Protein AF-A0A225M1N2-F1 (afdb_monomer)

Mean predicted aligned error: 20.65 Å

Radius of gyration: 32.73 Å; Cα contacts (8 Å, |Δi|>4): 93; chains: 1; bounding box: 92×51×85 Å

Foldseek 3Di:
DVVVVVVVVVVVVVVVVVVPPPPDDPDPDPDPDPPQDPVNCVVPNPVVVVVVVVVVVVVVVVVVVVVVVVVVVVVVVVVVVVVVVVVVVVVVLLVVLVVVLCVLPVCCVVLVPDPLSVVQQQDQDPVPRHRNVVQCCVCVVVSPSPSNSVSVVVSCVVV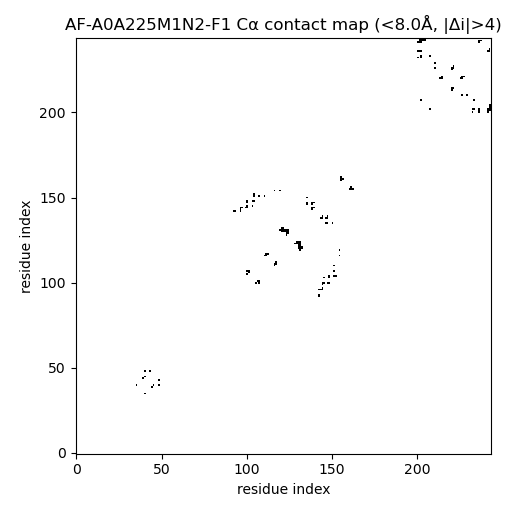VVDDDDDDDDDDDDDDDDDDDDDDDDDDDDDPPDDDPPDPLLADEPVNVVVLVVVVVVDVVSCVDVVNVVVVVSVVVCVVVVRYD

Sequence (244 aa):
MHAELKVYKDRATALEQAAAQPAAPPAPAPTPAPLVTDKDVETYGPELMDVIGRKAQEIADGIVAKRLEELKPTLEQTNERIGKAEAQVYQTAQDRFFGELAKAVPDYKQVNGDPKWLAWLQEVDPLSGVQRQAYLDTAAGSLDHARVATLFTAFKKAAGVEAPPAEPSPASAPTPGTPPLSPSPRAVGVAVAQTPREPDNSVSRSEIDAHYKRSSLDPSYRKSPEHQAMEARIAAAMASGRIR

Structure (mmCIF, N/CA/C/O backbone):
data_AF-A0A225M1N2-F1
#
_entry.id   AF-A0A225M1N2-F1
#
loop_
_atom_site.group_PDB
_atom_site.id
_atom_site.type_symbol
_atom_site.label_atom_id
_atom_site.label_alt_id
_atom_site.label_comp_id
_atom_site.label_asym_id
_atom_site.label_entity_id
_atom_site.label_seq_id
_atom_site.pdbx_PDB_ins_code
_atom_site.Cartn_x
_atom_site.Cartn_y
_atom_site.Cartn_z
_atom_site.occupancy
_atom_site.B_iso_or_equiv
_atom_site.auth_seq_id
_atom_site.auth_comp_id
_atom_site.auth_asym_id
_atom_site.auth_atom_id
_atom_site.pdbx_PDB_model_num
ATOM 1 N N . MET A 1 1 ? -1.199 22.260 1.775 1.00 50.59 1 MET A N 1
ATOM 2 C CA . MET A 1 1 ? -1.855 20.962 2.060 1.00 50.59 1 MET A CA 1
ATOM 3 C C . MET A 1 1 ? -2.958 20.557 1.073 1.00 50.59 1 MET A C 1
ATOM 5 O O . MET A 1 1 ? -2.810 19.500 0.481 1.00 50.59 1 MET A O 1
ATOM 9 N N . HIS A 1 2 ? -4.027 21.332 0.814 1.00 47.34 2 HIS A N 1
ATOM 10 C CA . HIS A 1 2 ? -5.058 20.912 -0.171 1.00 47.34 2 HIS A CA 1
ATOM 11 C C . HIS A 1 2 ? -4.582 20.946 -1.639 1.00 47.34 2 HIS A C 1
ATOM 13 O O . HIS A 1 2 ? -4.950 20.080 -2.429 1.00 47.34 2 HIS A O 1
ATOM 19 N N . ALA A 1 3 ? -3.737 21.917 -2.002 1.00 52.62 3 ALA A N 1
ATOM 20 C CA . ALA A 1 3 ? -3.204 22.045 -3.361 1.00 52.62 3 ALA A CA 1
ATOM 21 C C . ALA A 1 3 ? -2.241 20.902 -3.733 1.00 52.62 3 ALA A C 1
ATOM 23 O O . ALA A 1 3 ? -2.282 20.397 -4.849 1.00 52.62 3 ALA A O 1
ATOM 24 N N . GLU A 1 4 ? -1.426 20.444 -2.783 1.00 51.75 4 GLU A N 1
ATOM 25 C CA . GLU A 1 4 ? -0.462 19.360 -3.002 1.00 51.75 4 GLU A CA 1
ATOM 26 C C . GLU A 1 4 ? -1.156 18.013 -3.201 1.00 51.75 4 GLU A C 1
ATOM 28 O O . GLU A 1 4 ? -0.830 17.292 -4.138 1.00 51.75 4 GLU A O 1
ATOM 33 N N . LEU A 1 5 ? -2.173 17.696 -2.393 1.00 55.47 5 LEU A N 1
ATOM 34 C CA . LEU A 1 5 ? -2.953 16.462 -2.544 1.00 55.47 5 LEU A CA 1
ATOM 35 C C . LEU A 1 5 ? -3.645 16.365 -3.907 1.00 55.47 5 LEU A C 1
ATOM 37 O O . LEU A 1 5 ? -3.750 15.273 -4.462 1.00 55.47 5 LEU A O 1
ATOM 41 N N . LYS A 1 6 ? -4.081 17.501 -4.462 1.00 63.00 6 LYS A N 1
ATOM 42 C CA . LYS A 1 6 ? -4.663 17.554 -5.804 1.00 63.00 6 LYS A CA 1
ATOM 43 C C . LYS A 1 6 ? -3.617 17.214 -6.867 1.00 63.00 6 LYS A C 1
ATOM 45 O O . LYS A 1 6 ? -3.844 16.311 -7.661 1.00 63.00 6 LYS A O 1
ATOM 50 N N . VAL A 1 7 ? -2.440 17.839 -6.791 1.00 72.88 7 VAL A N 1
ATOM 51 C CA . VAL A 1 7 ? -1.321 17.565 -7.706 1.00 72.88 7 VAL A CA 1
ATOM 52 C C . VAL A 1 7 ? -0.890 16.098 -7.642 1.00 72.88 7 VAL A C 1
ATOM 54 O O . VAL A 1 7 ? -0.666 15.487 -8.683 1.00 72.88 7 VAL A O 1
ATOM 57 N N . TYR A 1 8 ? -0.824 15.498 -6.450 1.00 62.50 8 TYR A N 1
ATOM 58 C CA . TYR A 1 8 ? -0.495 14.076 -6.307 1.00 62.50 8 TYR A CA 1
ATOM 59 C C . TYR A 1 8 ? -1.571 13.159 -6.892 1.00 62.50 8 TYR A C 1
ATOM 61 O O . TYR A 1 8 ? -1.236 12.177 -7.553 1.00 62.50 8 TYR A O 1
ATOM 69 N N . LYS A 1 9 ? -2.851 13.493 -6.701 1.00 69.06 9 LYS A N 1
ATOM 70 C CA . LYS A 1 9 ? -3.974 12.729 -7.255 1.00 69.06 9 LYS A CA 1
ATOM 71 C C . LYS A 1 9 ? -4.023 12.814 -8.781 1.00 69.06 9 LYS A C 1
ATOM 73 O O . LYS A 1 9 ? -4.208 11.791 -9.435 1.00 69.06 9 LYS A O 1
ATOM 78 N N . ASP A 1 10 ? -3.782 13.993 -9.345 1.00 73.00 10 ASP A N 1
ATOM 79 C CA . ASP A 1 10 ? -3.703 14.195 -10.794 1.00 73.00 10 ASP A CA 1
ATOM 80 C C . ASP A 1 10 ? -2.516 13.419 -11.394 1.00 73.00 10 ASP A C 1
ATOM 82 O O . ASP A 1 10 ? -2.662 12.751 -12.416 1.00 73.00 10 ASP A O 1
ATOM 86 N N . ARG A 1 11 ? -1.356 13.406 -10.716 1.00 72.19 11 ARG A N 1
ATOM 87 C CA . ARG A 1 11 ? -0.181 12.628 -11.153 1.00 72.19 11 ARG A CA 1
ATOM 88 C C . ARG A 1 11 ? -0.399 11.118 -11.067 1.00 72.19 11 ARG A C 1
ATOM 90 O O . ARG A 1 11 ? 0.048 10.402 -11.955 1.00 72.19 11 ARG A O 1
ATOM 97 N N . ALA A 1 12 ? -1.079 10.639 -10.026 1.00 70.75 12 ALA A N 1
ATOM 98 C CA . ALA A 1 12 ? -1.435 9.228 -9.885 1.00 70.75 12 ALA A CA 1
ATOM 99 C C . ALA A 1 12 ? -2.411 8.791 -10.987 1.00 70.75 12 ALA A C 1
ATOM 101 O O . ALA A 1 12 ? -2.175 7.787 -11.648 1.00 70.75 12 ALA A O 1
ATOM 102 N N . THR A 1 13 ? -3.430 9.611 -11.261 1.00 74.50 13 THR A N 1
ATOM 103 C CA . THR A 1 13 ? -4.414 9.350 -12.324 1.00 74.50 13 THR A CA 1
ATOM 104 C C . THR A 1 13 ? -3.752 9.327 -13.706 1.00 74.50 13 THR A C 1
ATOM 106 O O . THR A 1 13 ? -4.055 8.464 -14.525 1.00 74.50 13 THR A O 1
ATOM 109 N N . ALA A 1 14 ? -2.800 10.230 -13.962 1.00 72.25 14 ALA A N 1
ATOM 110 C CA . ALA A 1 14 ? -2.044 10.252 -15.213 1.00 72.25 14 ALA A CA 1
ATOM 111 C C . ALA A 1 14 ? -1.150 9.009 -15.393 1.00 72.25 14 ALA A C 1
ATOM 113 O O . ALA A 1 14 ? -1.036 8.491 -16.502 1.00 72.25 14 ALA A O 1
ATOM 114 N N . LEU A 1 15 ? -0.538 8.507 -14.314 1.00 71.12 15 LEU A N 1
ATOM 115 C CA . LEU A 1 15 ? 0.261 7.276 -14.346 1.00 71.12 15 LEU A CA 1
ATOM 116 C C . LEU A 1 15 ? -0.611 6.034 -14.562 1.00 71.12 15 LEU A C 1
ATOM 118 O O . LEU A 1 15 ? -0.235 5.147 -15.321 1.00 71.12 15 LEU A O 1
ATOM 122 N N . GLU A 1 16 ? -1.792 5.998 -13.949 1.00 67.06 16 GLU A N 1
ATOM 123 C CA . GLU A 1 16 ? -2.763 4.916 -14.114 1.00 67.06 16 GLU A CA 1
ATOM 124 C C . GLU A 1 16 ? -3.312 4.873 -15.549 1.00 67.06 16 GLU A C 1
ATOM 126 O O . GLU A 1 16 ? -3.392 3.807 -16.150 1.00 67.06 16 GLU A O 1
ATOM 131 N N . GLN A 1 17 ? -3.581 6.034 -16.158 1.00 66.75 17 GLN A N 1
ATOM 132 C CA . GLN A 1 17 ? -3.972 6.136 -17.570 1.00 66.75 17 GLN A CA 1
ATOM 133 C C . GLN A 1 17 ? -2.850 5.738 -18.539 1.00 66.75 17 GLN A C 1
ATOM 135 O O . GLN A 1 17 ? -3.128 5.143 -19.580 1.00 66.75 17 GLN A O 1
ATOM 140 N N . ALA A 1 18 ? -1.590 6.034 -18.203 1.00 64.44 18 ALA A N 1
ATOM 141 C CA . ALA A 1 18 ? -0.437 5.603 -18.991 1.00 64.44 18 ALA A CA 1
ATOM 142 C C . ALA A 1 18 ? -0.199 4.084 -18.894 1.00 64.44 18 ALA A C 1
ATOM 144 O O . ALA A 1 18 ? 0.210 3.471 -19.875 1.00 64.44 18 ALA A O 1
ATOM 145 N N . ALA A 1 19 ? -0.489 3.472 -17.741 1.00 58.53 19 ALA A N 1
ATOM 146 C CA . ALA A 1 19 ? -0.394 2.026 -17.532 1.00 58.53 19 ALA A CA 1
ATOM 147 C C . ALA A 1 19 ? -1.606 1.247 -18.085 1.00 58.53 19 ALA A C 1
ATOM 149 O O . ALA A 1 19 ? -1.465 0.088 -18.466 1.00 58.53 19 ALA A O 1
ATOM 150 N N . ALA A 1 20 ? -2.786 1.876 -18.143 1.00 57.19 20 ALA A N 1
ATOM 151 C CA . ALA A 1 20 ? -4.022 1.288 -18.664 1.00 57.19 20 ALA A CA 1
ATOM 152 C C . ALA A 1 20 ? -4.164 1.392 -20.192 1.00 57.19 20 ALA A C 1
ATOM 154 O O . ALA A 1 20 ? -5.074 0.787 -20.760 1.00 57.19 20 ALA A O 1
ATOM 155 N N . GLN A 1 21 ? -3.287 2.137 -20.874 1.00 54.03 21 GLN A N 1
ATOM 156 C CA . GLN A 1 21 ? -3.172 2.038 -22.325 1.00 54.03 21 GLN A CA 1
ATOM 157 C C . GLN A 1 21 ? -2.597 0.660 -22.671 1.00 54.03 21 GLN A C 1
ATOM 159 O O . GLN A 1 21 ? -1.463 0.367 -22.288 1.00 54.03 21 GLN A O 1
ATOM 164 N N . PRO A 1 22 ? -3.335 -0.195 -23.404 1.00 48.69 22 PRO A N 1
ATOM 165 C CA . PRO A 1 22 ? -2.752 -1.403 -23.952 1.00 48.69 22 PRO A CA 1
ATOM 166 C C . PRO A 1 22 ? -1.608 -0.950 -24.852 1.00 48.69 22 PRO A C 1
ATOM 168 O O . PRO A 1 22 ? -1.844 -0.270 -25.854 1.00 48.69 22 PRO A O 1
ATOM 171 N N . ALA A 1 23 ? -0.370 -1.290 -24.493 1.00 53.50 23 ALA A N 1
ATOM 172 C CA . ALA A 1 23 ? 0.715 -1.227 -25.450 1.00 53.50 23 ALA A CA 1
ATOM 173 C C . ALA A 1 23 ? 0.258 -2.082 -26.633 1.00 53.50 23 ALA A C 1
ATOM 175 O O . ALA A 1 23 ? 0.109 -3.300 -26.498 1.00 53.50 23 ALA A O 1
ATOM 176 N N . ALA A 1 24 ? -0.060 -1.440 -27.761 1.00 50.97 24 ALA A N 1
ATOM 177 C CA . ALA A 1 24 ? -0.300 -2.162 -28.996 1.00 50.97 24 ALA A CA 1
ATOM 178 C C . ALA A 1 24 ? 0.881 -3.130 -29.162 1.00 50.97 24 ALA A C 1
ATOM 180 O O . ALA A 1 24 ? 2.023 -2.691 -28.963 1.00 50.97 24 ALA A O 1
ATOM 181 N N . PRO A 1 25 ? 0.645 -4.429 -29.439 1.00 54.41 25 PRO A N 1
ATOM 182 C CA . PRO A 1 25 ? 1.744 -5.354 -29.657 1.00 54.41 25 PRO A CA 1
ATOM 183 C C . PRO A 1 25 ? 2.669 -4.701 -30.683 1.00 54.41 25 PRO A C 1
ATOM 185 O O . PRO A 1 25 ? 2.163 -4.226 -31.707 1.00 54.41 25 PRO A O 1
ATOM 188 N N . PRO A 1 26 ? 3.977 -4.573 -30.391 1.00 50.75 26 PRO A N 1
ATOM 189 C CA . PRO A 1 26 ? 4.879 -3.916 -31.312 1.00 50.75 26 PRO A CA 1
ATOM 190 C C . PRO A 1 26 ? 4.723 -4.630 -32.649 1.00 50.75 26 PRO A C 1
ATOM 192 O O . PRO A 1 26 ? 4.886 -5.851 -32.726 1.00 50.75 26 PRO A O 1
ATOM 195 N N . ALA A 1 27 ? 4.321 -3.882 -33.681 1.00 55.44 27 ALA A N 1
ATOM 196 C CA . ALA A 1 27 ? 4.339 -4.398 -35.038 1.00 55.44 27 ALA A CA 1
ATOM 197 C C . ALA A 1 27 ? 5.733 -5.006 -35.259 1.00 55.44 27 ALA A C 1
ATOM 199 O O . ALA A 1 27 ? 6.711 -4.387 -34.821 1.00 55.44 27 ALA A O 1
ATOM 200 N N . PRO A 1 28 ? 5.848 -6.209 -35.854 1.00 51.25 28 PRO A N 1
ATOM 201 C CA . PRO A 1 28 ? 7.150 -6.810 -36.091 1.00 51.25 28 PRO A CA 1
ATOM 202 C C . PRO A 1 28 ? 7.992 -5.786 -36.846 1.00 51.25 28 PRO A C 1
ATOM 204 O O . PRO A 1 28 ? 7.633 -5.371 -37.950 1.00 51.25 28 PRO A O 1
ATOM 207 N N . ALA A 1 29 ? 9.053 -5.306 -36.196 1.00 50.50 29 ALA A N 1
ATOM 208 C CA . ALA A 1 29 ? 9.951 -4.348 -36.809 1.00 50.50 29 ALA A CA 1
ATOM 209 C C . ALA A 1 29 ? 10.465 -4.977 -38.112 1.00 50.50 29 ALA A C 1
ATOM 211 O O . ALA A 1 29 ? 10.836 -6.158 -38.092 1.00 50.50 29 ALA A O 1
ATOM 212 N N . PRO A 1 30 ? 10.460 -4.247 -39.243 1.00 52.53 30 PRO A N 1
ATOM 213 C CA . PRO A 1 30 ? 11.039 -4.760 -40.472 1.00 52.53 30 PRO A CA 1
ATOM 214 C C . PRO A 1 30 ? 12.474 -5.176 -40.165 1.00 52.53 30 PRO A C 1
ATOM 216 O O . PRO A 1 30 ? 13.242 -4.402 -39.591 1.00 52.53 30 PRO A O 1
ATOM 219 N N . THR A 1 31 ? 12.811 -6.424 -40.483 1.00 51.16 31 THR A N 1
ATOM 220 C CA . THR A 1 31 ? 14.169 -6.930 -40.314 1.00 51.16 31 THR A CA 1
ATOM 221 C C . THR A 1 31 ? 15.075 -6.014 -41.135 1.00 51.16 31 THR A C 1
ATOM 223 O O . THR A 1 31 ? 14.822 -5.866 -42.335 1.00 51.16 31 THR A O 1
ATOM 226 N N . PRO A 1 32 ? 16.055 -5.323 -40.526 1.00 57.81 32 PRO A N 1
ATOM 227 C CA . PRO A 1 32 ? 16.904 -4.417 -41.277 1.00 57.81 32 PRO A CA 1
ATOM 228 C C . PRO A 1 32 ? 17.606 -5.223 -42.367 1.00 57.81 32 PRO A C 1
ATOM 230 O O . PRO A 1 32 ? 18.230 -6.248 -42.086 1.00 57.81 32 PRO A O 1
ATOM 233 N N . ALA A 1 33 ? 17.442 -4.788 -43.618 1.00 61.59 33 ALA A N 1
ATOM 234 C CA . ALA A 1 33 ? 18.147 -5.385 -44.740 1.00 61.59 33 ALA A CA 1
ATOM 235 C C . ALA A 1 33 ? 19.660 -5.320 -44.468 1.00 61.59 33 ALA A C 1
ATOM 237 O O . ALA A 1 33 ? 20.116 -4.340 -43.868 1.00 61.59 33 ALA A O 1
ATOM 238 N N . PRO A 1 34 ? 20.438 -6.339 -44.869 1.00 71.25 34 PRO A N 1
ATOM 239 C CA . PRO A 1 34 ? 21.879 -6.332 -44.663 1.00 71.25 34 PRO A CA 1
ATOM 240 C C . PRO A 1 34 ? 22.482 -5.078 -45.307 1.00 71.25 34 PRO A C 1
ATOM 242 O O . PRO A 1 34 ? 22.248 -4.797 -46.480 1.00 71.25 34 PRO A O 1
ATOM 245 N N . LEU A 1 35 ? 23.230 -4.300 -44.516 1.00 72.81 35 LEU A N 1
ATOM 246 C CA . LEU A 1 35 ? 23.851 -3.051 -44.975 1.00 72.81 35 LEU A CA 1
ATOM 247 C C . LEU A 1 35 ? 25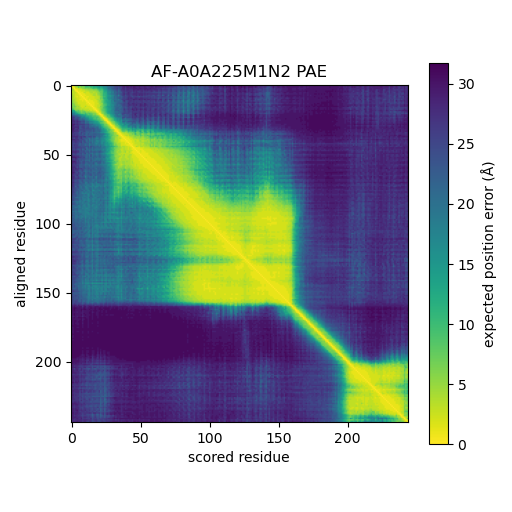.026 -3.301 -45.937 1.00 72.81 35 LEU A C 1
ATOM 249 O O . LEU A 1 35 ? 25.446 -2.378 -46.626 1.00 72.81 35 LEU A O 1
ATOM 253 N N . VAL A 1 36 ? 25.547 -4.530 -45.971 1.00 77.25 36 VAL A N 1
ATOM 254 C CA . VAL A 1 36 ? 26.566 -4.991 -46.920 1.00 77.25 36 VAL A CA 1
ATOM 255 C C . VAL A 1 36 ? 25.870 -5.845 -47.975 1.00 77.25 36 VAL A C 1
ATOM 257 O O . VAL A 1 36 ? 25.204 -6.819 -47.621 1.00 77.25 36 VAL A O 1
ATOM 260 N N . THR A 1 37 ? 26.005 -5.482 -49.253 1.00 81.25 37 THR A N 1
ATOM 261 C CA . THR A 1 37 ? 25.382 -6.209 -50.370 1.00 81.25 37 THR A CA 1
ATOM 262 C C . THR A 1 37 ? 26.380 -7.122 -51.082 1.00 81.25 37 THR A C 1
ATOM 264 O O . THR A 1 37 ? 27.590 -6.902 -51.023 1.00 81.25 37 THR A O 1
ATOM 267 N N . ASP A 1 38 ? 25.890 -8.125 -51.819 1.00 78.81 38 ASP A N 1
ATOM 268 C CA . ASP A 1 38 ? 26.744 -9.040 -52.597 1.00 78.81 38 ASP A CA 1
ATOM 269 C C . ASP A 1 38 ? 27.644 -8.297 -53.602 1.00 78.81 38 ASP A C 1
ATOM 271 O O . ASP A 1 38 ? 28.792 -8.675 -53.830 1.00 78.81 38 ASP A O 1
ATOM 275 N N . LYS A 1 39 ? 27.159 -7.171 -54.145 1.00 78.25 39 LYS A N 1
ATOM 276 C CA . LYS A 1 39 ? 27.920 -6.304 -55.054 1.00 78.25 39 LYS A CA 1
ATOM 277 C C . LYS A 1 39 ? 29.112 -5.635 -54.365 1.00 78.25 39 LYS A C 1
ATOM 279 O O . LYS A 1 39 ? 30.148 -5.436 -55.000 1.00 78.25 39 LYS A O 1
ATOM 284 N N . ASP A 1 40 ? 28.982 -5.297 -53.085 1.00 76.50 40 ASP A N 1
ATOM 285 C CA . ASP A 1 40 ? 30.075 -4.722 -52.301 1.00 76.50 40 ASP A CA 1
ATOM 286 C C . ASP A 1 40 ? 31.159 -5.780 -52.054 1.00 76.50 40 ASP A C 1
ATOM 288 O O . ASP A 1 40 ? 32.347 -5.514 -52.230 1.00 76.50 40 ASP A O 1
ATOM 292 N N . VAL A 1 41 ? 30.760 -7.014 -51.739 1.00 82.06 41 VAL A N 1
ATOM 293 C CA . VAL A 1 41 ? 31.694 -8.134 -51.550 1.00 82.06 41 VAL A CA 1
ATOM 294 C C . VAL A 1 41 ? 32.439 -8.464 -52.848 1.00 82.06 41 VAL A C 1
ATOM 296 O O . VAL A 1 41 ? 33.648 -8.684 -52.816 1.00 82.06 41 VAL A O 1
ATOM 299 N N . GLU A 1 42 ? 31.755 -8.438 -53.994 1.00 84.50 42 GLU A N 1
ATOM 300 C CA . GLU A 1 42 ? 32.362 -8.702 -55.306 1.00 84.50 42 GLU A CA 1
ATOM 301 C C . GLU A 1 42 ? 33.319 -7.579 -55.755 1.00 84.50 42 GLU A C 1
ATOM 303 O O . GLU A 1 42 ? 34.358 -7.847 -56.355 1.00 84.50 42 GLU A O 1
ATOM 308 N N . THR A 1 43 ? 33.010 -6.321 -55.415 1.00 83.56 43 THR A N 1
ATOM 309 C CA . THR A 1 43 ? 33.816 -5.145 -55.802 1.00 83.56 43 THR A CA 1
ATOM 310 C C . THR A 1 43 ? 35.060 -4.964 -54.927 1.00 83.56 43 THR A C 1
ATOM 312 O O . THR A 1 43 ? 36.113 -4.563 -55.422 1.00 83.56 43 THR A O 1
ATOM 315 N N . TYR A 1 44 ? 34.948 -5.228 -53.624 1.00 81.50 44 TYR A N 1
ATOM 316 C CA . TYR A 1 44 ? 35.986 -4.905 -52.637 1.00 81.50 44 TYR A CA 1
ATOM 317 C C . TYR A 1 44 ? 36.681 -6.138 -52.040 1.00 81.50 44 TYR A C 1
ATOM 319 O O . TYR A 1 44 ? 37.716 -6.003 -51.387 1.00 81.50 44 TYR A O 1
ATOM 327 N N . GLY A 1 45 ? 36.147 -7.333 -52.295 1.00 86.50 45 GLY A N 1
ATOM 328 C CA . GLY A 1 45 ? 36.671 -8.604 -51.813 1.00 86.50 45 GLY A CA 1
ATOM 329 C C . GLY A 1 45 ? 36.229 -8.953 -50.381 1.00 86.50 45 GLY A C 1
ATOM 330 O O . GLY A 1 45 ? 36.029 -8.066 -49.544 1.00 86.50 45 GLY A O 1
ATOM 331 N N . PRO A 1 46 ? 36.109 -10.256 -50.062 1.00 84.25 46 PRO A N 1
ATOM 332 C CA . PRO A 1 46 ? 35.589 -10.727 -48.775 1.00 84.25 46 PRO A CA 1
ATOM 333 C C . PRO A 1 46 ? 36.494 -10.368 -47.587 1.00 84.25 46 PRO A C 1
ATOM 335 O O . PRO A 1 46 ? 35.994 -10.023 -46.521 1.00 84.25 46 PRO A O 1
ATOM 338 N N . GLU A 1 47 ? 37.815 -10.370 -47.776 1.00 83.69 47 GLU A N 1
ATOM 339 C CA . GLU A 1 47 ? 38.785 -10.115 -46.702 1.00 83.69 47 GLU A CA 1
ATOM 340 C C . GLU A 1 47 ? 38.704 -8.680 -46.156 1.00 83.69 47 GLU A C 1
ATOM 342 O O . GLU A 1 47 ? 38.781 -8.457 -44.948 1.00 83.69 47 GLU A O 1
ATOM 347 N N . LEU A 1 48 ? 38.519 -7.685 -47.034 1.00 83.69 48 LEU A N 1
ATOM 348 C CA . LEU A 1 48 ? 38.377 -6.287 -46.616 1.00 83.69 48 LEU A CA 1
ATOM 349 C C . LEU A 1 48 ? 37.036 -6.061 -45.907 1.00 83.69 48 LEU A C 1
ATOM 351 O O . LEU A 1 48 ? 36.983 -5.365 -44.892 1.00 83.69 48 LEU A O 1
ATOM 355 N N . MET A 1 49 ? 35.969 -6.681 -46.414 1.00 84.50 49 MET A N 1
ATOM 356 C CA . MET A 1 49 ? 34.640 -6.609 -45.808 1.00 84.50 49 MET A CA 1
ATOM 357 C C . MET A 1 49 ? 34.603 -7.256 -44.421 1.00 84.50 49 MET A C 1
ATOM 359 O O . MET A 1 49 ? 33.991 -6.696 -43.514 1.00 84.50 49 MET A O 1
ATOM 363 N N . ASP A 1 50 ? 35.318 -8.364 -44.216 1.00 84.38 50 ASP A N 1
ATOM 364 C CA . ASP A 1 50 ? 35.466 -9.000 -42.903 1.00 84.38 50 ASP A CA 1
ATOM 365 C C . ASP A 1 50 ? 36.179 -8.088 -41.890 1.00 84.38 50 ASP A C 1
ATOM 367 O O . ASP A 1 50 ? 35.706 -7.906 -40.766 1.00 84.38 50 ASP A O 1
ATOM 371 N N . VAL A 1 51 ? 37.285 -7.447 -42.284 1.00 86.12 51 VAL A N 1
ATOM 372 C CA . VAL A 1 51 ? 38.019 -6.515 -41.408 1.00 86.12 51 VAL A CA 1
ATOM 373 C C . VAL A 1 51 ? 37.156 -5.307 -41.032 1.00 86.12 51 VAL A C 1
ATOM 375 O O . VAL A 1 51 ? 37.134 -4.903 -39.866 1.00 86.12 51 VAL A O 1
ATOM 378 N N . ILE A 1 52 ? 36.418 -4.743 -41.994 1.00 83.44 52 ILE A N 1
ATOM 379 C CA . ILE A 1 52 ? 35.484 -3.636 -41.744 1.00 83.44 52 ILE A CA 1
ATOM 380 C C . ILE A 1 52 ? 34.345 -4.099 -40.831 1.00 83.44 52 ILE A C 1
ATOM 382 O O . ILE A 1 52 ? 34.011 -3.388 -39.885 1.00 83.44 52 ILE A O 1
ATOM 386 N N . GLY A 1 53 ? 33.795 -5.295 -41.059 1.00 85.12 53 GLY A N 1
ATOM 387 C CA . GLY A 1 53 ? 32.758 -5.899 -40.224 1.00 85.12 53 GLY A CA 1
ATOM 388 C C . GLY A 1 53 ? 33.213 -6.079 -38.777 1.00 85.12 53 GLY A C 1
ATOM 389 O O . GLY A 1 53 ? 32.533 -5.622 -37.859 1.00 85.12 53 GLY A O 1
ATOM 390 N N . ARG A 1 54 ? 34.411 -6.634 -38.561 1.00 84.56 54 ARG A N 1
ATOM 391 C CA . ARG A 1 54 ? 35.010 -6.767 -37.223 1.00 84.56 54 ARG A CA 1
ATOM 392 C C . ARG A 1 54 ? 35.248 -5.417 -36.557 1.00 84.56 54 ARG A C 1
ATOM 394 O O . ARG A 1 54 ? 34.961 -5.267 -35.371 1.00 84.56 54 ARG A O 1
ATOM 401 N N . LYS A 1 55 ? 35.716 -4.411 -37.303 1.00 83.06 55 LYS A N 1
ATOM 402 C CA . LYS A 1 55 ? 35.907 -3.062 -36.753 1.00 83.06 55 LYS A CA 1
ATOM 403 C C . LYS A 1 55 ? 34.579 -2.383 -36.415 1.00 83.06 55 LYS A C 1
ATOM 405 O O . LYS A 1 55 ? 34.480 -1.722 -35.385 1.00 83.06 55 LYS A O 1
ATOM 410 N N . ALA A 1 56 ? 33.563 -2.551 -37.257 1.00 84.06 56 ALA A N 1
ATOM 411 C CA . ALA A 1 56 ? 32.220 -2.040 -37.013 1.00 84.06 56 ALA A CA 1
ATOM 412 C C . ALA A 1 56 ? 31.589 -2.701 -35.781 1.00 84.06 56 ALA A C 1
ATOM 414 O O . ALA A 1 56 ? 30.997 -2.000 -34.964 1.00 84.06 56 ALA A O 1
ATOM 415 N N . GLN A 1 57 ? 31.776 -4.013 -35.610 1.00 83.69 57 GLN A N 1
ATOM 416 C CA . GLN A 1 57 ? 31.334 -4.740 -34.423 1.00 83.69 57 GLN A CA 1
ATOM 417 C C . GLN A 1 57 ? 32.052 -4.248 -33.161 1.00 83.69 57 GLN A C 1
ATOM 419 O O . GLN A 1 57 ? 31.386 -3.924 -32.188 1.00 83.69 57 GLN A O 1
ATOM 424 N N . GLU A 1 58 ? 33.377 -4.081 -33.191 1.00 86.25 58 GLU A N 1
ATOM 425 C CA . GLU A 1 58 ? 34.138 -3.529 -32.058 1.00 86.25 58 GLU A CA 1
ATOM 426 C C . GLU A 1 58 ? 33.633 -2.131 -31.648 1.00 86.25 58 GLU A C 1
ATOM 428 O O . GLU A 1 58 ? 33.474 -1.833 -30.462 1.00 86.25 58 GLU A O 1
ATOM 433 N N . ILE A 1 59 ? 33.331 -1.271 -32.627 1.00 85.62 59 ILE A N 1
ATOM 434 C CA . ILE A 1 59 ? 32.757 0.059 -32.378 1.00 85.62 59 ILE A CA 1
ATOM 435 C C . ILE A 1 59 ? 31.344 -0.058 -31.789 1.00 85.62 59 ILE A C 1
ATOM 437 O O . ILE A 1 59 ? 31.024 0.643 -30.826 1.00 85.62 59 ILE A O 1
ATOM 441 N N . ALA A 1 60 ? 30.499 -0.928 -32.347 1.00 85.69 60 ALA A N 1
ATOM 442 C CA . ALA A 1 60 ? 29.137 -1.148 -31.873 1.00 85.69 60 ALA A CA 1
ATOM 443 C C . ALA A 1 60 ? 29.120 -1.679 -30.433 1.00 85.69 60 ALA A C 1
ATOM 445 O O . ALA A 1 60 ? 28.400 -1.133 -29.597 1.00 85.69 60 ALA A O 1
ATOM 446 N N . ASP A 1 61 ? 29.967 -2.658 -30.120 1.00 85.19 61 ASP A N 1
ATOM 447 C CA . ASP A 1 61 ? 30.121 -3.224 -28.780 1.00 85.19 61 ASP A CA 1
ATOM 448 C C . ASP A 1 61 ? 30.572 -2.150 -27.782 1.00 85.19 61 ASP A C 1
ATOM 450 O O . ASP A 1 61 ? 30.017 -2.048 -26.688 1.00 85.19 61 ASP A O 1
ATOM 454 N N . GLY A 1 62 ? 31.500 -1.268 -28.176 1.00 89.56 62 GLY A N 1
ATOM 455 C CA . GLY A 1 62 ? 31.908 -0.121 -27.361 1.00 89.56 62 GLY A CA 1
ATOM 456 C C . GLY A 1 62 ? 30.770 0.874 -27.092 1.00 89.56 62 GLY A C 1
ATOM 457 O O . GLY A 1 62 ? 30.619 1.364 -25.968 1.00 89.56 62 GLY A O 1
ATOM 458 N N . ILE A 1 63 ? 29.929 1.156 -28.094 1.00 88.94 63 ILE A N 1
ATOM 459 C CA . ILE A 1 63 ? 28.752 2.028 -27.942 1.00 88.94 63 ILE A CA 1
ATOM 460 C C . ILE A 1 63 ? 27.722 1.381 -27.011 1.00 88.94 63 ILE A C 1
ATOM 462 O O . ILE A 1 63 ? 27.213 2.049 -26.108 1.00 88.94 63 ILE A O 1
ATOM 466 N N . VAL A 1 64 ? 27.423 0.095 -27.204 1.00 89.31 64 VAL A N 1
ATOM 467 C CA . VAL A 1 64 ? 26.470 -0.655 -26.375 1.00 89.31 64 VAL A CA 1
ATOM 468 C C . VAL A 1 64 ? 26.965 -0.746 -24.934 1.00 89.31 64 VAL A C 1
ATOM 470 O O . VAL A 1 64 ? 26.196 -0.464 -24.017 1.00 89.31 64 VAL A O 1
ATOM 473 N N . ALA A 1 65 ? 28.246 -1.054 -24.719 1.00 88.12 65 ALA A N 1
ATOM 474 C CA . ALA A 1 65 ? 28.849 -1.104 -23.391 1.00 88.12 65 ALA A CA 1
ATOM 475 C C . ALA A 1 65 ? 28.747 0.248 -22.674 1.00 88.12 65 ALA A C 1
ATOM 477 O O . ALA A 1 65 ? 28.296 0.303 -21.530 1.00 88.12 65 ALA A O 1
ATOM 478 N N . LYS A 1 66 ? 29.068 1.351 -23.365 1.00 92.12 66 LYS A N 1
ATOM 479 C CA . LYS A 1 66 ? 28.930 2.703 -22.809 1.00 92.12 66 LYS A CA 1
ATOM 480 C C . LYS A 1 66 ? 27.479 3.030 -22.452 1.00 92.12 66 LYS A C 1
ATOM 482 O O . LYS A 1 66 ? 27.215 3.538 -21.368 1.00 92.12 66 LYS A O 1
ATOM 487 N N . ARG A 1 67 ? 26.530 2.717 -23.337 1.00 87.56 67 ARG A N 1
ATOM 488 C CA . ARG A 1 67 ? 25.097 2.928 -23.080 1.00 87.56 67 ARG A CA 1
ATOM 489 C C . ARG A 1 67 ? 24.607 2.114 -21.890 1.00 87.56 67 ARG A C 1
ATOM 491 O O . ARG A 1 67 ? 23.818 2.615 -21.097 1.00 87.56 67 ARG A O 1
ATOM 498 N N . LEU A 1 68 ? 25.078 0.878 -21.750 1.00 84.88 68 LEU A N 1
ATOM 499 C CA . LEU A 1 68 ? 24.729 0.023 -20.622 1.00 84.88 68 LEU A CA 1
ATOM 500 C C . LEU A 1 68 ? 25.295 0.572 -19.305 1.00 84.88 68 LEU A C 1
ATOM 502 O O . LEU A 1 68 ? 24.595 0.563 -18.295 1.00 84.88 68 LEU A O 1
ATOM 506 N N . GLU A 1 69 ? 26.524 1.087 -19.323 1.00 91.31 69 GLU A N 1
ATOM 507 C CA . GLU A 1 69 ? 27.139 1.770 -18.180 1.00 91.31 69 GLU A CA 1
ATOM 508 C C . GLU A 1 69 ? 26.347 3.023 -17.768 1.00 91.31 69 GLU A C 1
ATOM 510 O O . GLU A 1 69 ? 26.128 3.250 -16.583 1.00 91.31 69 GLU A O 1
ATOM 515 N N . GLU A 1 70 ? 25.853 3.800 -18.737 1.00 90.56 70 GLU A N 1
ATOM 516 C CA . GLU A 1 70 ? 25.002 4.978 -18.500 1.00 90.56 70 GLU A CA 1
ATOM 517 C C . GLU A 1 70 ? 23.612 4.595 -17.944 1.00 90.56 70 GLU A C 1
ATOM 519 O O . GLU A 1 70 ? 23.011 5.344 -17.167 1.00 90.56 70 GLU A O 1
ATOM 524 N N . LEU A 1 71 ? 23.087 3.421 -18.315 1.00 89.31 71 LEU A N 1
ATOM 525 C CA . LEU A 1 71 ? 21.728 3.000 -17.966 1.00 89.31 71 LEU A CA 1
ATOM 526 C C . LEU A 1 71 ? 21.627 2.336 -16.585 1.00 89.31 71 LEU A C 1
ATOM 528 O O . LEU A 1 71 ? 20.633 2.541 -15.887 1.00 89.31 71 LEU A O 1
ATOM 532 N N . LYS A 1 72 ? 22.655 1.588 -16.164 1.00 88.25 72 LYS A N 1
ATOM 533 C CA . LYS A 1 72 ? 22.735 0.964 -14.828 1.00 88.25 72 LYS A CA 1
ATOM 534 C C . LYS A 1 72 ? 22.405 1.928 -13.670 1.00 88.25 72 LYS A C 1
ATOM 536 O O . LYS A 1 72 ? 21.460 1.629 -12.939 1.00 88.25 72 LYS A O 1
ATOM 541 N N . PRO A 1 73 ? 23.060 3.099 -13.525 1.00 92.81 73 PRO A N 1
ATOM 542 C CA . PRO A 1 73 ? 22.778 4.008 -12.412 1.00 92.81 73 PRO A CA 1
ATOM 543 C C . PRO A 1 73 ? 21.364 4.599 -12.483 1.00 92.81 73 PRO A C 1
ATOM 545 O O . PRO A 1 73 ? 20.759 4.901 -11.457 1.00 92.81 73 PRO A O 1
ATOM 548 N N . THR A 1 74 ? 20.804 4.742 -13.689 1.00 90.06 74 THR A N 1
ATOM 549 C CA . THR A 1 74 ? 19.422 5.209 -13.878 1.00 90.06 74 THR A CA 1
ATOM 550 C C . THR A 1 74 ? 18.415 4.185 -13.357 1.00 90.06 74 THR A C 1
ATOM 552 O O . THR A 1 74 ? 17.435 4.559 -12.708 1.00 90.06 74 THR A O 1
ATOM 555 N N . LEU A 1 75 ? 18.652 2.893 -13.606 1.00 88.50 75 LEU A N 1
ATOM 556 C CA . LEU A 1 75 ? 17.820 1.813 -13.073 1.00 88.50 75 LEU A CA 1
ATOM 557 C C . LEU A 1 75 ? 17.915 1.731 -11.549 1.00 88.50 75 LEU A C 1
ATOM 559 O O . LEU A 1 75 ? 16.883 1.660 -10.885 1.00 88.50 75 LEU A O 1
ATOM 563 N N . GLU A 1 76 ? 19.125 1.805 -10.992 1.00 91.88 76 GLU A N 1
ATOM 564 C CA . GLU A 1 76 ? 19.330 1.806 -9.540 1.00 91.88 76 GLU A CA 1
ATOM 565 C C . GLU A 1 76 ? 18.611 2.986 -8.879 1.00 91.88 76 GLU A C 1
ATOM 567 O O . GLU A 1 76 ? 17.779 2.784 -7.995 1.00 91.88 76 GLU A O 1
ATOM 572 N N . GLN A 1 77 ? 18.813 4.206 -9.385 1.00 92.69 77 GLN A N 1
ATOM 573 C CA . GLN A 1 77 ? 18.134 5.399 -8.875 1.00 92.69 77 GLN A CA 1
ATOM 574 C C . GLN A 1 77 ? 16.605 5.293 -8.985 1.00 92.69 77 GLN A C 1
ATOM 576 O O . GLN A 1 77 ? 15.873 5.782 -8.119 1.00 92.69 77 GLN A O 1
ATOM 581 N N . THR A 1 78 ? 16.099 4.691 -10.061 1.00 91.38 78 THR A N 1
ATOM 582 C CA . THR A 1 78 ? 14.656 4.505 -10.256 1.00 91.38 78 THR A CA 1
ATOM 583 C C . THR A 1 78 ? 14.097 3.528 -9.226 1.00 91.38 78 THR A C 1
ATOM 585 O O . THR A 1 78 ? 13.103 3.848 -8.575 1.00 91.38 78 THR A O 1
ATOM 588 N N . ASN A 1 79 ? 14.770 2.398 -9.002 1.00 87.88 79 ASN A N 1
ATOM 589 C CA . ASN A 1 79 ? 14.387 1.423 -7.982 1.00 87.88 79 ASN A CA 1
ATOM 590 C C . ASN A 1 79 ? 14.409 2.031 -6.573 1.00 87.88 79 ASN A C 1
ATOM 592 O O . ASN A 1 79 ? 13.465 1.844 -5.807 1.00 87.88 79 ASN A O 1
ATOM 596 N N . GLU A 1 80 ? 15.424 2.831 -6.240 1.00 92.50 80 GLU A N 1
ATOM 597 C CA . GLU A 1 80 ? 15.482 3.542 -4.956 1.00 92.50 80 GLU A CA 1
ATOM 598 C C . GLU A 1 80 ? 14.318 4.524 -4.774 1.00 92.50 80 GLU A C 1
ATOM 600 O O . GLU A 1 80 ? 13.752 4.637 -3.683 1.00 92.50 80 GLU A O 1
ATOM 605 N N . ARG A 1 81 ? 13.950 5.263 -5.829 1.00 89.88 81 ARG A N 1
ATOM 606 C CA . ARG A 1 81 ? 12.813 6.194 -5.789 1.00 89.88 81 ARG A CA 1
ATOM 607 C C . ARG A 1 81 ? 11.492 5.458 -5.608 1.00 89.88 81 ARG A C 1
ATOM 609 O O . ARG A 1 81 ? 10.660 5.941 -4.844 1.00 89.88 81 ARG A O 1
ATOM 616 N N . ILE A 1 82 ? 11.316 4.317 -6.274 1.00 90.56 82 ILE A N 1
ATOM 617 C CA . ILE A 1 82 ? 10.136 3.462 -6.109 1.00 90.56 82 ILE A CA 1
ATOM 618 C C . ILE A 1 82 ? 10.049 2.983 -4.659 1.00 90.56 82 ILE A C 1
ATOM 620 O O . ILE A 1 82 ? 9.045 3.255 -4.007 1.00 90.56 82 ILE A O 1
ATOM 624 N N . GLY A 1 83 ? 11.123 2.410 -4.107 1.00 89.75 83 GLY A N 1
ATOM 625 C CA . GLY A 1 83 ? 11.124 1.934 -2.720 1.00 89.75 83 GLY A CA 1
ATOM 626 C C . GLY A 1 83 ? 10.831 3.042 -1.699 1.00 89.75 83 GLY A C 1
ATOM 627 O O . GLY A 1 83 ? 10.059 2.849 -0.761 1.00 89.75 83 GLY A O 1
ATOM 628 N N . LYS A 1 84 ? 11.376 4.251 -1.902 1.00 90.94 84 LYS A N 1
ATOM 629 C CA . LYS A 1 84 ? 11.052 5.418 -1.059 1.00 90.94 84 LYS A CA 1
ATOM 630 C C . LYS A 1 84 ? 9.589 5.846 -1.193 1.00 90.94 84 LYS A C 1
ATOM 632 O O . LYS A 1 84 ? 8.969 6.192 -0.188 1.00 90.94 84 LYS A O 1
ATOM 637 N N . ALA A 1 85 ? 9.043 5.844 -2.407 1.00 89.12 85 ALA A N 1
ATOM 638 C CA . ALA A 1 85 ? 7.653 6.212 -2.651 1.00 89.12 85 ALA A CA 1
ATOM 639 C C . ALA A 1 85 ? 6.684 5.208 -2.010 1.00 89.12 85 ALA A C 1
ATOM 641 O O . ALA A 1 85 ? 5.744 5.628 -1.340 1.00 89.12 85 ALA A O 1
ATOM 642 N N . GLU A 1 86 ? 6.942 3.906 -2.145 1.00 86.75 86 GLU A N 1
ATOM 643 C CA . GLU A 1 86 ? 6.158 2.843 -1.505 1.00 86.75 86 GLU A CA 1
ATOM 644 C C . GLU A 1 86 ? 6.161 2.986 0.018 1.00 86.75 86 GLU A C 1
ATOM 646 O O . GLU A 1 86 ? 5.096 3.005 0.640 1.00 86.75 86 GLU A O 1
ATOM 651 N N . ALA A 1 87 ? 7.341 3.190 0.616 1.00 90.00 87 ALA A N 1
ATOM 652 C CA . ALA A 1 87 ? 7.459 3.436 2.048 1.00 90.00 87 ALA A 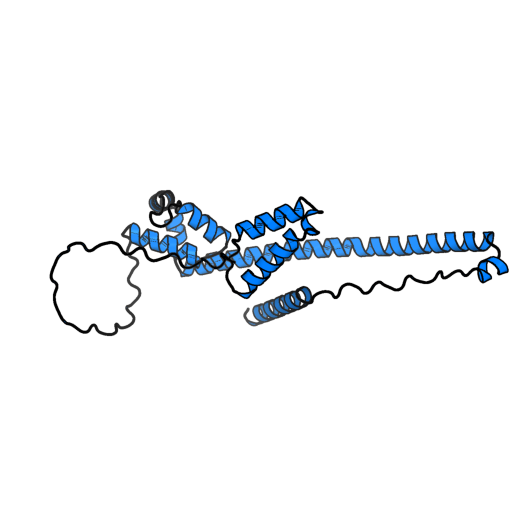CA 1
ATOM 653 C C . ALA A 1 87 ? 6.656 4.676 2.472 1.00 90.00 87 ALA A C 1
ATOM 655 O O . ALA A 1 87 ? 5.885 4.619 3.426 1.00 90.00 87 ALA A O 1
ATOM 656 N N . GLN A 1 88 ? 6.770 5.791 1.744 1.00 90.50 88 GLN A N 1
ATOM 657 C CA . GLN A 1 88 ? 6.042 7.019 2.070 1.00 90.50 88 GLN A CA 1
ATOM 658 C C . GLN A 1 88 ? 4.519 6.855 1.946 1.00 90.50 88 GLN A C 1
ATOM 660 O O . GLN A 1 88 ? 3.777 7.366 2.790 1.00 90.50 88 GLN A O 1
ATOM 665 N N . VAL A 1 89 ? 4.041 6.144 0.921 1.00 90.81 89 VAL A N 1
ATOM 666 C CA . VAL A 1 89 ? 2.615 5.833 0.747 1.00 90.81 89 VAL A CA 1
ATOM 667 C C . VAL A 1 89 ? 2.114 4.988 1.914 1.00 90.81 89 VAL A C 1
ATOM 669 O O . VAL A 1 89 ? 1.080 5.316 2.497 1.00 90.81 89 VAL A O 1
ATOM 672 N N . TYR A 1 90 ? 2.868 3.959 2.306 1.00 87.25 90 TYR A N 1
ATOM 673 C CA . TYR A 1 90 ? 2.515 3.099 3.431 1.00 87.25 90 TYR A CA 1
ATOM 674 C C . TYR A 1 90 ? 2.461 3.866 4.760 1.00 87.25 90 TYR A C 1
ATOM 676 O O . TYR A 1 90 ? 1.485 3.742 5.501 1.00 87.25 90 TYR A O 1
ATOM 684 N N . GLN A 1 91 ? 3.448 4.726 5.036 1.00 92.12 91 GLN A N 1
ATOM 685 C CA . GLN A 1 91 ? 3.442 5.572 6.235 1.00 92.12 91 GLN A CA 1
ATOM 686 C C . GLN A 1 91 ? 2.252 6.537 6.239 1.00 92.12 91 GLN A C 1
ATOM 688 O O . GLN A 1 91 ? 1.535 6.632 7.230 1.00 92.12 91 GLN A O 1
ATOM 693 N N . THR A 1 92 ? 1.970 7.181 5.104 1.00 93.38 92 THR A N 1
ATOM 694 C CA . THR A 1 92 ? 0.824 8.096 4.977 1.00 93.38 92 THR A CA 1
ATOM 695 C C . THR A 1 92 ? -0.506 7.372 5.204 1.00 93.38 92 THR A C 1
ATOM 697 O O . THR A 1 92 ? -1.415 7.909 5.841 1.00 93.38 92 THR A O 1
ATOM 700 N N . ALA A 1 93 ? -0.640 6.148 4.687 1.00 90.25 93 ALA A N 1
ATOM 701 C CA . ALA A 1 93 ? -1.833 5.334 4.874 1.00 90.25 93 ALA A CA 1
ATOM 702 C C . ALA A 1 93 ? -2.011 4.922 6.345 1.00 90.25 93 ALA A C 1
ATOM 704 O O . ALA A 1 93 ? -3.125 5.011 6.862 1.00 90.25 93 ALA A O 1
ATOM 705 N N . GLN A 1 94 ? -0.928 4.550 7.036 1.00 93.31 94 GLN A N 1
ATOM 706 C CA . GLN A 1 94 ? -0.948 4.265 8.473 1.00 93.31 94 GLN A CA 1
ATOM 707 C C . GLN A 1 94 ? -1.316 5.492 9.312 1.00 93.31 94 GLN A C 1
ATOM 709 O O . GLN A 1 94 ? -2.194 5.402 10.169 1.00 93.31 94 GLN A O 1
ATOM 714 N N . ASP A 1 95 ? -0.699 6.645 9.051 1.00 94.06 95 ASP A N 1
ATOM 715 C CA . ASP A 1 95 ? -0.988 7.882 9.782 1.00 94.06 95 ASP A CA 1
ATOM 716 C C . ASP A 1 95 ? -2.462 8.272 9.636 1.00 94.06 95 ASP A C 1
ATOM 718 O O . ASP A 1 95 ? -3.134 8.617 10.613 1.00 94.06 95 ASP A O 1
ATOM 722 N N . ARG A 1 96 ? -3.003 8.146 8.417 1.00 94.81 96 ARG A N 1
ATOM 723 C CA . ARG A 1 96 ? -4.429 8.350 8.158 1.00 94.81 96 ARG A CA 1
ATOM 724 C C . ARG A 1 96 ? -5.285 7.334 8.908 1.00 94.81 96 ARG A C 1
ATOM 726 O O . ARG A 1 96 ? -6.268 7.728 9.527 1.00 94.81 96 ARG A O 1
ATOM 733 N N . PHE A 1 97 ? -4.929 6.053 8.862 1.00 95.94 97 PHE A N 1
ATOM 734 C CA . PHE A 1 97 ? -5.646 4.989 9.561 1.00 95.94 97 PHE A CA 1
ATOM 735 C C . PHE A 1 97 ? -5.749 5.269 11.065 1.00 95.94 97 PHE A C 1
ATOM 737 O O . PHE A 1 97 ? -6.855 5.294 11.605 1.00 95.94 97 PHE A O 1
ATOM 744 N N . PHE A 1 98 ? -4.628 5.555 11.734 1.00 93.81 98 PHE A N 1
ATOM 745 C CA . PHE A 1 98 ? -4.627 5.852 13.167 1.00 93.81 98 PHE A CA 1
ATOM 746 C C . PHE A 1 98 ? -5.314 7.180 13.490 1.00 93.81 98 PHE A C 1
ATOM 748 O O . PHE A 1 98 ? -5.976 7.279 14.524 1.00 93.81 98 PHE A O 1
ATOM 755 N N . GLY A 1 99 ? -5.188 8.187 12.621 1.00 95.75 99 GLY A N 1
ATOM 756 C CA . GLY A 1 99 ? -5.866 9.472 12.771 1.00 95.75 99 GLY A CA 1
ATOM 757 C C . GLY A 1 99 ? -7.389 9.348 12.706 1.00 95.75 99 GLY A C 1
ATOM 758 O O . GLY A 1 99 ? -8.085 9.893 13.559 1.00 95.75 99 GLY A O 1
ATOM 759 N N . GLU A 1 100 ? -7.919 8.602 11.735 1.00 95.00 100 GLU A N 1
ATOM 760 C CA . GLU A 1 100 ? -9.362 8.364 11.614 1.00 95.00 100 GLU A CA 1
ATOM 761 C C . GLU A 1 100 ? -9.882 7.415 12.705 1.00 95.00 100 GLU A C 1
ATOM 763 O O . GLU A 1 100 ? -10.948 7.660 13.273 1.00 95.00 100 GLU A O 1
ATOM 768 N N . LEU A 1 101 ? -9.110 6.391 13.088 1.00 94.12 101 LEU A N 1
ATOM 769 C CA . LEU A 1 101 ? -9.462 5.518 14.212 1.00 94.12 101 LEU A CA 1
ATOM 770 C C . LEU A 1 101 ? -9.548 6.298 15.530 1.00 94.12 101 LEU A C 1
ATOM 772 O O . LEU A 1 101 ? -10.499 6.112 16.284 1.00 94.12 101 LEU A O 1
ATOM 776 N N . ALA A 1 102 ? -8.604 7.208 15.791 1.00 93.69 102 ALA A N 1
ATOM 777 C CA . ALA A 1 102 ? -8.615 8.049 16.986 1.00 93.69 102 ALA A CA 1
ATOM 778 C C . ALA A 1 102 ? -9.820 9.003 17.037 1.00 93.69 102 ALA A C 1
ATOM 780 O O . ALA A 1 102 ? -10.288 9.332 18.123 1.00 93.69 102 ALA A O 1
ATOM 781 N N . LYS A 1 103 ? -10.340 9.443 15.884 1.00 94.12 103 LYS A N 1
ATOM 782 C CA . LYS A 1 103 ? -11.575 10.242 15.826 1.00 94.12 103 LYS A CA 1
ATOM 783 C C . LYS A 1 103 ? -12.809 9.398 16.138 1.00 94.12 103 LYS A C 1
ATOM 785 O O . LYS A 1 103 ? -13.691 9.862 16.851 1.00 94.12 103 LYS A O 1
ATOM 790 N N . ALA A 1 104 ? -12.875 8.182 15.597 1.00 93.12 104 ALA A N 1
ATOM 791 C CA . ALA A 1 104 ? -14.022 7.293 15.771 1.00 93.12 104 ALA A CA 1
ATOM 792 C C . ALA A 1 104 ? -14.079 6.663 17.173 1.00 93.12 104 ALA A C 1
ATOM 794 O O . ALA A 1 104 ? -15.154 6.518 17.749 1.00 93.12 104 ALA A O 1
ATOM 795 N N . VAL A 1 105 ? -12.923 6.288 17.725 1.00 93.00 105 VAL A N 1
ATOM 796 C CA . VAL A 1 105 ? -12.790 5.645 19.037 1.00 93.00 105 VAL A CA 1
ATOM 797 C C . VAL A 1 105 ? -11.617 6.295 19.780 1.00 93.00 105 VAL A C 1
ATOM 799 O O . VAL A 1 105 ? -10.512 5.761 19.760 1.00 93.00 105 VAL A O 1
ATOM 802 N N . PRO A 1 106 ? -11.808 7.445 20.448 1.00 94.19 106 PRO A N 1
ATOM 803 C CA . PRO A 1 106 ? -10.717 8.179 21.104 1.00 94.19 106 PRO A CA 1
ATOM 804 C C . PRO A 1 106 ? -9.971 7.371 22.173 1.00 94.19 106 PRO A C 1
ATOM 806 O O . PRO A 1 106 ? -8.766 7.531 22.364 1.00 94.19 106 PRO A O 1
ATOM 809 N N . ASP A 1 107 ? -10.679 6.460 22.839 1.00 91.81 107 ASP A N 1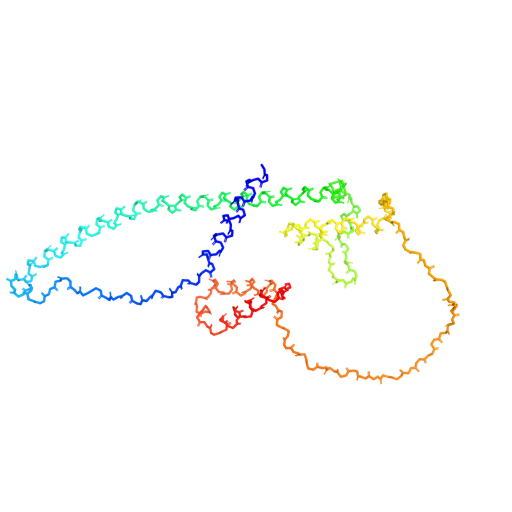
ATOM 810 C CA . ASP A 1 107 ? -10.160 5.574 23.878 1.00 91.81 107 ASP A CA 1
ATOM 811 C C . ASP A 1 107 ? -9.522 4.274 23.348 1.00 91.81 107 ASP A C 1
ATOM 813 O O . ASP A 1 107 ? -9.090 3.446 24.152 1.00 91.81 107 ASP A O 1
ATOM 817 N N . TYR A 1 108 ? -9.387 4.087 22.024 1.00 90.12 108 TYR A N 1
ATOM 818 C CA . TYR A 1 108 ? -8.954 2.805 21.440 1.00 90.12 108 TYR A CA 1
ATOM 819 C C . TYR A 1 108 ? -7.629 2.291 22.013 1.00 90.12 108 TYR A C 1
ATOM 821 O O . TYR A 1 108 ? -7.491 1.098 22.251 1.00 90.12 108 TYR A O 1
ATOM 829 N N . LYS A 1 109 ? -6.656 3.177 22.280 1.00 90.94 109 LYS A N 1
ATOM 830 C CA . LYS A 1 109 ? -5.351 2.788 22.843 1.00 90.94 109 LYS A CA 1
ATOM 831 C C . LYS A 1 109 ? -5.472 2.211 24.251 1.00 90.94 109 LYS A C 1
ATOM 833 O O . LYS A 1 109 ? -4.726 1.302 24.593 1.00 90.94 109 LYS A O 1
ATOM 838 N N . GLN A 1 110 ? -6.388 2.750 25.055 1.00 90.44 110 GLN A N 1
ATOM 839 C CA . GLN A 1 110 ? -6.634 2.272 26.414 1.00 90.44 110 GLN A CA 1
ATOM 840 C C . GLN A 1 110 ? -7.362 0.930 26.368 1.00 90.44 110 GLN A C 1
ATOM 842 O O . GLN A 1 110 ? -6.911 -0.028 26.988 1.00 90.44 110 GLN A O 1
ATOM 847 N N . VAL A 1 111 ? -8.423 0.839 25.558 1.00 88.69 111 VAL A N 1
ATOM 848 C CA . VAL A 1 111 ? -9.194 -0.400 25.382 1.00 88.69 111 VAL A CA 1
ATOM 849 C C . VAL A 1 111 ? -8.324 -1.519 24.812 1.00 88.69 111 VAL A C 1
ATOM 851 O O . VAL A 1 111 ? -8.425 -2.654 25.258 1.00 88.69 111 VAL A O 1
ATOM 854 N N . ASN A 1 112 ? -7.408 -1.212 23.891 1.00 88.88 112 ASN A N 1
ATOM 855 C CA . ASN A 1 112 ? -6.531 -2.217 23.291 1.00 88.88 112 ASN A CA 1
ATOM 856 C C . ASN A 1 112 ? -5.585 -2.896 24.302 1.00 88.88 112 ASN A C 1
ATOM 858 O O . ASN A 1 112 ? -5.108 -3.995 24.039 1.00 88.88 112 ASN A O 1
ATOM 862 N N . GLY A 1 113 ? -5.313 -2.255 25.444 1.00 85.75 113 GLY A N 1
ATOM 863 C CA . GLY A 1 113 ? -4.548 -2.835 26.551 1.00 85.75 113 GLY A CA 1
ATOM 864 C C . GLY A 1 113 ? -5.406 -3.471 27.649 1.00 85.75 113 GLY A C 1
ATOM 865 O O . GLY A 1 113 ? -4.849 -4.022 28.596 1.00 85.75 113 GLY A O 1
ATOM 866 N N . ASP A 1 114 ? -6.737 -3.389 27.559 1.00 88.69 114 ASP A N 1
ATOM 867 C CA . ASP A 1 114 ? -7.642 -3.939 28.568 1.00 88.69 114 ASP A CA 1
ATOM 868 C C . ASP A 1 114 ? -7.700 -5.477 28.447 1.00 88.69 114 ASP A C 1
ATOM 870 O O . ASP A 1 114 ? -8.042 -6.005 27.382 1.00 88.69 114 ASP A O 1
ATOM 874 N N . PRO A 1 115 ? -7.425 -6.236 29.526 1.00 89.81 115 PRO A N 1
ATOM 875 C CA . PRO A 1 115 ? -7.563 -7.690 29.530 1.00 89.81 115 PRO A CA 1
ATOM 876 C C . PRO A 1 115 ? -8.945 -8.185 29.083 1.00 89.81 115 PRO A C 1
ATOM 878 O O . PRO A 1 115 ? -9.045 -9.248 28.474 1.00 89.81 115 PRO A O 1
ATOM 881 N N . LYS A 1 116 ? -10.016 -7.426 29.356 1.00 90.38 116 LYS A N 1
ATOM 882 C CA . LYS A 1 116 ? -11.382 -7.774 28.938 1.00 90.38 116 LYS A CA 1
ATOM 883 C C . LYS A 1 116 ? -11.552 -7.694 27.427 1.00 90.38 116 LYS A C 1
ATOM 885 O O . LYS A 1 116 ? -12.218 -8.549 26.850 1.00 90.38 116 LYS A O 1
ATOM 890 N N . TRP A 1 117 ? -10.944 -6.695 26.792 1.00 92.81 117 TRP A N 1
ATOM 891 C CA . TRP A 1 117 ? -10.929 -6.573 25.336 1.00 92.81 117 TRP A CA 1
ATOM 892 C C . TRP A 1 117 ? -10.175 -7.741 24.707 1.00 92.81 117 TRP A C 1
ATOM 894 O O . TRP A 1 117 ? -10.698 -8.400 23.811 1.00 92.81 117 TRP A O 1
ATOM 904 N N . LEU A 1 118 ? -8.988 -8.057 25.231 1.00 91.44 118 LEU A N 1
ATOM 905 C CA . LEU A 1 118 ? -8.189 -9.181 24.744 1.00 91.44 118 LEU A CA 1
ATOM 906 C C . LEU A 1 118 ? -8.933 -10.514 24.898 1.00 91.44 118 LEU A C 1
ATOM 908 O O . LEU A 1 118 ? -8.960 -11.304 23.959 1.00 91.44 118 LEU A O 1
ATOM 912 N N . ALA A 1 119 ? -9.592 -10.748 26.037 1.00 91.50 119 ALA A N 1
ATOM 913 C CA . ALA A 1 119 ? -10.417 -11.938 26.244 1.00 91.50 119 ALA A CA 1
ATOM 914 C C . ALA A 1 119 ? -11.597 -12.000 25.260 1.00 91.50 119 ALA A C 1
ATOM 916 O O . ALA A 1 119 ? -11.837 -13.038 24.647 1.00 91.50 119 ALA A O 1
ATOM 917 N N . TRP A 1 120 ? -12.282 -10.876 25.039 1.00 92.88 120 TRP A N 1
ATOM 918 C CA . TRP A 1 120 ? -13.384 -10.782 24.082 1.00 92.88 120 TRP A CA 1
ATOM 919 C C . TRP A 1 120 ? -12.939 -11.038 22.635 1.00 92.88 120 TRP A C 1
ATOM 921 O O . TRP A 1 120 ? -13.697 -11.620 21.855 1.00 92.88 120 TRP A O 1
ATOM 931 N N . LEU A 1 121 ? -11.712 -10.654 22.264 1.00 93.38 121 LEU A N 1
ATOM 932 C CA . LEU A 1 121 ? -11.141 -10.957 20.949 1.00 93.38 121 LEU A CA 1
ATOM 933 C C . LEU A 1 121 ? -10.844 -12.451 20.749 1.00 93.38 121 LEU A C 1
ATOM 935 O O . LEU A 1 121 ? -10.871 -12.925 19.612 1.00 93.38 121 LEU A O 1
ATOM 939 N N . GLN A 1 122 ? -10.586 -13.191 21.832 1.00 93.12 122 GLN A N 1
ATOM 940 C CA . GLN A 1 122 ? -10.347 -14.638 21.798 1.00 93.12 122 GLN A CA 1
ATOM 941 C C . GLN A 1 122 ? -11.635 -15.462 21.674 1.00 93.12 122 GLN A C 1
ATOM 943 O O . GLN A 1 122 ? -11.588 -16.660 21.399 1.00 93.12 122 GLN A O 1
ATOM 948 N N . GLU A 1 123 ? -12.803 -14.862 21.848 1.00 90.75 123 GLU A N 1
ATOM 949 C CA . GLU A 1 123 ? -14.057 -15.571 21.628 1.00 90.75 123 GLU A CA 1
ATOM 950 C C . GLU A 1 123 ? -14.363 -15.726 20.131 1.00 90.75 123 GLU A C 1
ATOM 952 O O . GLU A 1 123 ? -13.985 -14.907 19.283 1.00 90.75 123 GLU A O 1
ATOM 957 N N . VAL A 1 124 ? -15.098 -16.790 19.812 1.00 91.50 124 VAL A N 1
ATOM 958 C CA . VAL A 1 124 ? -15.633 -17.035 18.473 1.00 91.50 124 VAL A CA 1
ATOM 959 C C . VAL A 1 124 ? -16.935 -16.261 18.315 1.00 91.50 124 VAL A C 1
ATOM 961 O O . VAL A 1 124 ? -17.836 -16.357 19.149 1.00 91.50 124 VAL A O 1
ATOM 964 N N . ASP A 1 125 ? -17.039 -15.483 17.244 1.00 88.75 125 ASP A N 1
ATOM 965 C CA . ASP A 1 125 ? -18.273 -14.792 16.913 1.00 88.75 125 ASP A CA 1
ATOM 966 C C . ASP A 1 125 ? -19.351 -15.808 16.474 1.00 88.75 125 ASP A C 1
ATOM 968 O O . ASP A 1 125 ? -19.114 -16.588 15.551 1.00 88.75 125 ASP A O 1
ATOM 972 N N . PRO A 1 126 ? -20.538 -15.831 17.108 1.00 84.25 126 PRO A N 1
ATOM 973 C CA . PRO A 1 126 ? -21.545 -16.863 16.859 1.00 84.25 126 PRO A CA 1
ATOM 974 C C . PRO A 1 126 ? -22.208 -16.759 15.481 1.00 84.25 126 PRO A C 1
ATOM 976 O O . PRO A 1 126 ? -22.776 -17.743 15.013 1.00 84.25 126 PRO A O 1
ATOM 979 N N . LEU A 1 127 ? -22.165 -15.589 14.834 1.00 85.25 127 LEU A N 1
ATOM 980 C CA . LEU A 1 127 ? -22.758 -15.396 13.512 1.00 85.25 127 LEU A CA 1
ATOM 981 C C . LEU A 1 127 ? -21.853 -15.952 12.409 1.00 85.25 127 LEU A C 1
ATOM 983 O O . LEU A 1 127 ? -22.330 -16.563 11.456 1.00 85.25 127 LEU A O 1
ATOM 987 N N . SER A 1 128 ? -20.551 -15.722 12.535 1.00 88.81 128 SER A N 1
ATOM 988 C CA . SER A 1 128 ? -19.563 -16.099 11.526 1.00 88.81 128 SER A CA 1
ATOM 989 C C . SER A 1 128 ? -18.818 -17.402 11.810 1.00 88.81 128 SER A C 1
ATOM 991 O O . SER A 1 128 ? -18.269 -17.998 10.886 1.00 88.81 128 SER A O 1
ATOM 993 N N . GLY A 1 129 ? -18.760 -17.836 13.070 1.00 90.69 129 GLY A N 1
ATOM 994 C CA . GLY A 1 129 ? -17.941 -18.967 13.503 1.00 90.69 129 GLY A CA 1
ATOM 995 C C . GLY A 1 129 ? -16.433 -18.686 13.500 1.00 90.69 129 GLY A C 1
ATOM 996 O O . GLY A 1 129 ? -15.647 -19.620 13.644 1.00 90.69 129 GLY A O 1
ATOM 997 N N . VAL A 1 130 ? -16.010 -17.426 13.343 1.00 91.12 130 VAL A N 1
ATOM 998 C CA . VAL A 1 130 ? -14.596 -17.019 13.299 1.00 91.12 130 VAL A CA 1
ATOM 999 C C . VAL A 1 130 ? -14.220 -16.256 14.571 1.00 91.12 130 VAL A C 1
ATOM 1001 O O . VAL A 1 130 ? -15.033 -15.538 15.153 1.00 91.12 130 VAL A O 1
ATOM 1004 N N . GLN A 1 131 ? -12.973 -16.408 15.020 1.00 93.12 131 GLN A N 1
ATOM 1005 C CA . GLN A 1 131 ? -12.453 -15.681 16.178 1.00 93.12 131 GLN A CA 1
ATOM 1006 C C . GLN A 1 131 ? -12.374 -14.172 15.903 1.00 93.12 131 GLN A C 1
ATOM 1008 O O . GLN A 1 131 ? -11.913 -13.746 14.841 1.00 93.12 131 GLN A O 1
ATOM 1013 N N . ARG A 1 132 ? -12.790 -13.346 16.870 1.00 92.38 132 ARG A N 1
ATOM 1014 C CA . ARG A 1 132 ? -12.867 -11.884 16.692 1.00 92.38 132 ARG A CA 1
ATOM 1015 C C . ARG A 1 132 ? -11.509 -11.231 16.411 1.00 92.38 132 ARG A C 1
ATOM 1017 O O . ARG A 1 132 ? -11.450 -10.284 15.627 1.00 92.38 132 ARG A O 1
ATOM 1024 N N . GLN A 1 133 ? -10.423 -11.783 16.954 1.00 92.81 133 GLN A N 1
ATOM 1025 C CA . GLN A 1 133 ? -9.047 -11.384 16.637 1.00 92.81 133 GLN A CA 1
ATOM 1026 C C . GLN A 1 133 ? -8.763 -11.410 15.125 1.00 92.81 133 GLN A C 1
ATOM 1028 O O . GLN A 1 133 ? -8.220 -10.448 14.593 1.00 92.81 133 GLN A O 1
ATOM 1033 N N . ALA A 1 134 ? -9.210 -12.444 14.404 1.00 92.38 134 ALA A N 1
ATOM 1034 C CA . ALA A 1 134 ? -8.950 -12.562 12.968 1.00 92.38 134 ALA A CA 1
ATOM 1035 C C . ALA A 1 134 ? -9.610 -11.431 12.157 1.00 92.38 134 ALA A C 1
ATOM 1037 O O . ALA A 1 134 ? -9.061 -10.965 11.154 1.00 92.38 134 ALA A O 1
ATOM 1038 N N . TYR A 1 135 ? -10.773 -10.941 12.605 1.00 91.06 135 TYR A N 1
ATOM 1039 C CA . TYR A 1 135 ? -11.410 -9.766 12.010 1.00 91.06 135 TYR A CA 1
ATOM 1040 C C . TYR A 1 135 ? -10.612 -8.492 12.253 1.00 91.06 135 TYR A C 1
ATOM 1042 O O . TYR A 1 135 ? -10.487 -7.680 11.333 1.00 91.06 135 TYR A O 1
ATOM 1050 N N . LEU A 1 136 ? -10.075 -8.329 13.464 1.00 92.19 136 LEU A N 1
ATOM 1051 C CA . LEU A 1 136 ? -9.229 -7.194 13.809 1.00 92.19 136 LEU A CA 1
ATOM 1052 C C . LEU A 1 136 ? -7.945 -7.204 12.978 1.00 92.19 136 LEU A C 1
ATOM 1054 O O . LEU A 1 136 ? -7.630 -6.188 12.367 1.00 92.19 136 LEU A O 1
ATOM 1058 N N . ASP A 1 137 ? -7.268 -8.348 12.883 1.00 92.50 137 ASP A N 1
ATOM 1059 C CA . ASP A 1 137 ? -6.026 -8.500 12.119 1.00 92.50 137 ASP A CA 1
ATOM 1060 C C . ASP A 1 137 ? -6.250 -8.216 10.631 1.00 92.50 137 ASP A C 1
ATOM 1062 O O . ASP A 1 137 ? -5.489 -7.480 10.007 1.00 92.50 137 ASP A O 1
ATOM 1066 N N . THR A 1 138 ? -7.347 -8.728 10.066 1.00 92.56 138 THR A N 1
ATOM 1067 C CA . THR A 1 138 ? -7.706 -8.479 8.662 1.00 92.56 138 THR A CA 1
ATOM 1068 C C . THR A 1 138 ? -7.998 -6.998 8.412 1.00 92.56 138 THR A C 1
ATOM 1070 O O . THR A 1 138 ? -7.554 -6.431 7.410 1.00 92.56 138 THR A O 1
ATOM 1073 N N . ALA A 1 139 ? -8.759 -6.359 9.307 1.00 92.19 139 ALA A N 1
ATOM 1074 C CA . ALA A 1 139 ? -9.121 -4.952 9.178 1.00 92.19 139 ALA A CA 1
ATOM 1075 C C . ALA A 1 139 ? -7.905 -4.033 9.371 1.00 92.19 139 ALA A C 1
ATOM 1077 O O . ALA A 1 139 ? -7.700 -3.123 8.572 1.00 92.19 139 ALA A O 1
ATOM 1078 N N . ALA A 1 140 ? -7.064 -4.307 10.371 1.00 89.81 140 ALA A N 1
ATOM 1079 C CA . ALA A 1 140 ? -5.837 -3.562 10.632 1.00 89.81 140 ALA A CA 1
ATOM 1080 C C . ALA A 1 140 ? -4.804 -3.752 9.511 1.00 89.81 140 ALA A C 1
ATOM 1082 O O . ALA A 1 140 ? -4.242 -2.771 9.032 1.00 89.81 140 ALA A O 1
ATOM 1083 N N . GLY A 1 141 ? -4.614 -4.983 9.026 1.00 90.12 141 GLY A N 1
ATOM 1084 C CA . GLY A 1 141 ? -3.725 -5.281 7.899 1.00 90.12 141 GLY A CA 1
ATOM 1085 C C . GLY A 1 141 ? -4.167 -4.627 6.587 1.00 90.12 141 GLY A C 1
ATOM 1086 O O . GLY A 1 141 ? -3.332 -4.292 5.754 1.00 90.12 141 GLY A O 1
ATOM 1087 N N . SER A 1 142 ? -5.470 -4.377 6.425 1.00 92.62 142 SER A N 1
ATOM 1088 C CA . SER A 1 142 ? -6.024 -3.633 5.284 1.00 92.62 142 SER A CA 1
ATOM 1089 C C . SER A 1 142 ? -6.112 -2.117 5.520 1.00 92.62 142 SER A C 1
ATOM 1091 O O . SER A 1 142 ? -6.650 -1.411 4.669 1.00 92.62 142 SER A O 1
ATOM 1093 N N . LEU A 1 143 ? -5.633 -1.610 6.665 1.00 93.25 143 LEU A N 1
ATOM 1094 C CA . LEU A 1 143 ? -5.756 -0.208 7.092 1.00 93.25 143 LEU A CA 1
ATOM 1095 C C . LEU A 1 143 ? -7.209 0.320 7.069 1.00 93.25 143 LEU A C 1
ATOM 1097 O O . LEU A 1 143 ? -7.470 1.497 6.805 1.00 93.25 143 LEU A O 1
ATOM 1101 N N . ASP A 1 144 ? -8.174 -0.547 7.385 1.00 94.94 144 ASP A N 1
ATOM 1102 C CA . ASP A 1 144 ? -9.601 -0.225 7.424 1.00 94.94 144 ASP A CA 1
ATOM 1103 C C . ASP A 1 144 ? -10.025 0.231 8.829 1.00 94.94 144 ASP A C 1
ATOM 1105 O O . ASP A 1 144 ? -10.455 -0.553 9.681 1.00 94.94 144 ASP A O 1
ATOM 1109 N N . HIS A 1 145 ? -9.899 1.535 9.077 1.00 94.44 145 HIS A N 1
ATOM 1110 C CA . HIS A 1 145 ? -10.245 2.140 10.366 1.00 94.44 145 HIS A CA 1
ATOM 1111 C C . HIS A 1 145 ? -11.725 1.955 10.742 1.00 94.44 145 HIS A C 1
ATOM 1113 O O . HIS A 1 145 ? -12.038 1.834 11.925 1.00 94.44 145 HIS A O 1
ATOM 1119 N N . ALA A 1 146 ? -12.639 1.915 9.767 1.00 94.00 146 ALA A N 1
ATOM 1120 C CA . ALA A 1 146 ? -14.077 1.849 10.016 1.00 94.00 146 ALA A CA 1
ATOM 1121 C C . ALA A 1 146 ? -14.479 0.471 10.553 1.00 94.00 146 ALA A C 1
ATOM 1123 O O . ALA A 1 146 ? -15.241 0.359 11.521 1.00 94.00 146 ALA A O 1
ATOM 1124 N N . ARG A 1 147 ? -13.910 -0.593 9.977 1.00 94.50 147 ARG A N 1
ATOM 1125 C CA . ARG A 1 147 ? -14.097 -1.957 10.487 1.00 94.50 147 ARG A CA 1
ATOM 1126 C C . ARG A 1 147 ? -13.482 -2.132 11.871 1.00 94.50 147 ARG A C 1
ATOM 1128 O O . ARG A 1 147 ? -14.138 -2.693 12.746 1.00 94.50 147 ARG A O 1
ATOM 1135 N N . VAL A 1 148 ? -12.279 -1.601 12.102 1.00 95.19 148 VAL A N 1
ATOM 1136 C CA . VAL A 1 148 ? -11.645 -1.631 13.432 1.00 95.19 148 VAL A CA 1
ATOM 1137 C C . VAL A 1 148 ? -12.510 -0.896 14.466 1.00 95.19 148 VAL A C 1
ATOM 1139 O O . VAL A 1 148 ? -12.819 -1.452 15.519 1.00 95.19 148 VAL A O 1
ATOM 1142 N N . ALA A 1 149 ? -12.993 0.309 14.150 1.00 94.69 149 ALA A N 1
ATOM 1143 C CA . ALA A 1 149 ? -13.879 1.081 15.023 1.00 94.69 149 ALA A CA 1
ATOM 1144 C C . ALA A 1 149 ? -15.203 0.356 15.326 1.00 94.69 149 ALA A C 1
ATOM 1146 O O . ALA A 1 149 ? -15.722 0.432 16.445 1.00 94.69 149 ALA A O 1
ATOM 1147 N N . THR A 1 150 ? -15.733 -0.390 14.353 1.00 94.25 150 THR A N 1
ATOM 1148 C CA . THR A 1 150 ? -16.934 -1.214 14.535 1.00 94.25 150 THR A CA 1
ATOM 1149 C C . THR A 1 150 ? -16.703 -2.311 15.574 1.00 94.25 150 THR A C 1
ATOM 1151 O O . THR A 1 150 ? -17.555 -2.504 16.440 1.00 94.25 150 THR A O 1
ATOM 1154 N N . LEU A 1 151 ? -15.544 -2.980 15.551 1.00 93.44 151 LEU A N 1
ATOM 1155 C CA . LEU A 1 151 ? -15.186 -3.989 16.555 1.00 93.44 151 LEU A CA 1
ATOM 1156 C C . LEU A 1 151 ? -15.081 -3.384 17.961 1.00 93.44 151 LEU A C 1
ATOM 1158 O O . LEU A 1 151 ? -15.673 -3.920 18.896 1.00 93.44 151 LEU A O 1
ATOM 1162 N N . PHE A 1 152 ? -14.396 -2.247 18.111 1.00 93.88 152 PHE A N 1
ATOM 1163 C CA . PHE A 1 152 ? -14.320 -1.545 19.399 1.00 93.88 152 PHE A CA 1
ATOM 1164 C C . PHE A 1 152 ? -15.708 -1.151 19.916 1.00 93.88 152 PHE A C 1
ATOM 1166 O O . PHE A 1 152 ? -16.024 -1.343 21.088 1.00 93.88 152 PHE A O 1
ATOM 1173 N N . THR A 1 153 ? -16.574 -0.649 19.035 1.00 92.06 153 THR A N 1
ATOM 1174 C CA . THR A 1 153 ? -17.952 -0.288 19.394 1.00 92.06 153 THR A CA 1
ATOM 1175 C C . THR A 1 153 ? -18.772 -1.517 19.798 1.00 92.06 153 THR A C 1
ATOM 1177 O O . THR A 1 153 ? -19.545 -1.453 20.755 1.00 92.06 153 THR A O 1
ATOM 1180 N N . ALA A 1 154 ? -18.599 -2.645 19.104 1.00 91.56 154 ALA A N 1
ATOM 1181 C CA . ALA A 1 154 ? -19.255 -3.906 19.437 1.00 91.56 154 ALA A CA 1
ATOM 1182 C C . ALA A 1 154 ? -18.819 -4.428 20.813 1.00 91.56 154 ALA A C 1
ATOM 1184 O O . ALA A 1 154 ? -19.671 -4.835 21.601 1.00 91.56 154 ALA A O 1
ATOM 1185 N N . PHE A 1 155 ? -17.528 -4.337 21.141 1.00 91.88 155 PHE A N 1
ATOM 1186 C CA . PHE A 1 155 ? -17.036 -4.659 22.478 1.00 91.88 155 PHE A CA 1
ATOM 1187 C C . PHE A 1 155 ? -17.627 -3.746 23.546 1.00 91.88 155 PHE A C 1
ATOM 1189 O O . PHE A 1 155 ? -18.132 -4.248 24.542 1.00 91.88 155 PHE A O 1
ATOM 1196 N N . LYS A 1 156 ? -17.627 -2.422 23.342 1.00 88.31 156 LYS A N 1
ATOM 1197 C CA . LYS A 1 156 ? -18.192 -1.473 24.320 1.00 88.31 156 LYS A CA 1
ATOM 1198 C C . LYS A 1 156 ? -19.666 -1.777 24.609 1.00 88.31 156 LYS A C 1
ATOM 1200 O O . LYS A 1 156 ? -20.069 -1.803 25.770 1.00 88.31 156 LYS A O 1
ATOM 1205 N N . LYS A 1 157 ? -20.436 -2.127 23.570 1.00 87.62 157 LYS A N 1
ATOM 1206 C CA . LYS A 1 157 ? -21.824 -2.604 23.699 1.00 87.62 157 LYS A CA 1
ATOM 1207 C C . LYS A 1 157 ? -21.927 -3.928 24.464 1.00 87.62 157 LYS A C 1
ATOM 1209 O O . LYS A 1 157 ? -22.767 -4.043 25.348 1.00 87.62 157 LYS A O 1
ATOM 1214 N N . ALA A 1 158 ? -21.083 -4.912 24.151 1.00 83.50 158 ALA A N 1
ATOM 1215 C CA . ALA A 1 158 ? -21.092 -6.221 24.810 1.00 83.50 158 ALA A CA 1
ATOM 1216 C C . ALA A 1 158 ? -20.630 -6.160 26.279 1.00 83.50 158 ALA A C 1
ATOM 1218 O O . ALA A 1 158 ? -21.145 -6.889 27.121 1.00 83.50 158 ALA A O 1
ATOM 1219 N N . ALA A 1 159 ? -19.689 -5.271 26.597 1.00 75.00 159 ALA A N 1
ATOM 1220 C CA . ALA A 1 159 ? -19.138 -5.073 27.933 1.00 75.00 159 ALA A CA 1
ATOM 1221 C C . ALA A 1 159 ? -20.029 -4.205 28.845 1.00 75.00 159 ALA A C 1
ATOM 1223 O O . ALA A 1 159 ? -19.672 -3.984 30.002 1.00 75.00 159 ALA A O 1
ATOM 1224 N N . GLY A 1 160 ? -21.161 -3.693 28.342 1.00 61.78 160 GLY A N 1
ATOM 1225 C CA . GLY A 1 160 ? -22.053 -2.803 29.094 1.00 61.78 160 GLY A CA 1
ATOM 1226 C C . GLY A 1 160 ? -21.457 -1.420 29.378 1.00 61.78 160 GLY A C 1
ATOM 1227 O O . GLY A 1 160 ? -21.944 -0.709 30.253 1.00 61.78 160 GLY A O 1
ATOM 1228 N N . VAL A 1 161 ? -20.402 -1.029 28.655 1.00 53.91 161 VAL A N 1
ATOM 1229 C CA . VAL A 1 161 ? -19.815 0.313 28.723 1.00 53.91 161 VAL A CA 1
ATOM 1230 C C . VAL A 1 161 ? -20.524 1.162 27.674 1.00 53.91 161 VAL A C 1
ATOM 1232 O O . VAL A 1 161 ? -20.064 1.315 26.541 1.00 53.91 161 VAL A O 1
ATOM 1235 N N . GLU A 1 162 ? -21.702 1.661 28.040 1.00 43.62 162 GLU A N 1
ATOM 1236 C CA . GLU A 1 162 ? -22.446 2.620 27.231 1.00 43.62 162 GLU A CA 1
ATOM 1237 C C . GLU A 1 162 ? -21.573 3.864 27.004 1.00 43.62 162 GLU A C 1
ATOM 1239 O O . GLU A 1 162 ? -21.110 4.510 27.946 1.00 43.62 162 GLU A O 1
ATOM 1244 N N . ALA A 1 163 ? -21.279 4.168 25.737 1.00 52.75 163 ALA A N 1
ATOM 1245 C CA . ALA A 1 163 ? -20.731 5.467 25.370 1.00 52.75 163 ALA A CA 1
ATOM 1246 C C . ALA A 1 163 ? -21.769 6.548 25.728 1.00 52.75 163 ALA A C 1
ATOM 1248 O O . ALA A 1 163 ? -22.964 6.273 25.598 1.00 52.75 163 ALA A O 1
ATOM 1249 N N . PRO A 1 164 ? -21.359 7.768 26.132 1.00 46.84 164 PRO A N 1
ATOM 1250 C CA . PRO A 1 164 ? -22.302 8.864 26.317 1.00 46.84 164 PRO A CA 1
ATOM 1251 C C . PRO A 1 164 ? -23.178 8.990 25.061 1.00 46.84 164 PRO A C 1
ATOM 1253 O O . PRO A 1 164 ? -22.627 8.916 23.956 1.00 46.84 164 PRO A O 1
ATOM 1256 N N . PRO A 1 165 ? -24.507 9.144 25.194 1.00 43.97 165 PRO A N 1
ATOM 1257 C CA . PRO A 1 165 ? -25.385 9.270 24.044 1.00 43.97 165 PRO A CA 1
ATOM 1258 C C . PRO A 1 165 ? -24.886 10.392 23.132 1.00 43.97 165 PRO A C 1
ATOM 1260 O O . PRO A 1 165 ? -24.763 11.539 23.563 1.00 43.97 165 PRO A O 1
ATOM 1263 N N . ALA A 1 166 ? -24.598 10.066 21.871 1.00 55.88 166 ALA A N 1
ATOM 1264 C CA . ALA A 1 166 ? -24.590 11.085 20.834 1.00 55.88 166 ALA A CA 1
ATOM 1265 C C . ALA A 1 166 ? -25.983 11.731 20.838 1.00 55.88 166 ALA A C 1
ATOM 1267 O O . ALA A 1 166 ? -26.986 11.014 20.895 1.00 55.88 166 ALA A O 1
ATOM 1268 N N . GLU A 1 167 ? -26.032 13.064 20.847 1.00 48.00 167 GLU A N 1
ATOM 1269 C CA . GLU A 1 167 ? -27.278 13.829 20.894 1.00 48.00 167 GLU A CA 1
ATOM 1270 C C . GLU A 1 167 ? -28.309 13.271 19.896 1.00 48.00 167 GLU A C 1
ATOM 1272 O O . GLU A 1 167 ? -27.973 13.008 18.735 1.00 48.00 167 GLU A O 1
ATOM 1277 N N . PRO A 1 168 ? -29.566 13.068 20.325 1.00 43.25 168 PRO A N 1
ATOM 1278 C CA . PRO A 1 168 ? -30.595 12.542 19.451 1.00 43.25 168 PRO A CA 1
ATOM 1279 C C . PRO A 1 168 ? -30.890 13.561 18.350 1.00 43.25 168 PRO A C 1
ATOM 1281 O O . PRO A 1 168 ? -31.415 14.646 18.598 1.00 43.25 168 PRO A O 1
ATOM 1284 N N . SER A 1 169 ? -30.598 13.184 17.106 1.00 47.12 169 SER A N 1
ATOM 1285 C CA . SER A 1 169 ? -31.252 13.797 15.952 1.00 47.12 169 SER A CA 1
ATOM 1286 C C . SER A 1 169 ? -32.772 13.620 16.124 1.00 47.12 169 SER A C 1
ATOM 1288 O O . SER A 1 169 ? -33.201 12.529 16.517 1.00 47.12 169 SER A O 1
ATOM 1290 N N . PRO A 1 170 ? -33.598 14.661 15.916 1.00 44.28 170 PRO A N 1
ATOM 1291 C CA . PRO A 1 170 ? -34.999 14.634 16.315 1.00 44.28 170 PRO A CA 1
ATOM 1292 C C . PRO A 1 170 ? -35.772 13.516 15.608 1.00 44.28 170 PRO A C 1
ATOM 1294 O O . PRO A 1 170 ? -35.809 13.414 14.381 1.00 44.28 170 PRO A O 1
ATOM 1297 N N . ALA A 1 171 ? -36.389 12.678 16.439 1.00 39.34 171 ALA A N 1
ATOM 1298 C CA . ALA A 1 171 ? -37.219 11.550 16.067 1.00 39.34 171 ALA A CA 1
ATOM 1299 C C . ALA A 1 171 ? -38.412 11.979 15.199 1.00 39.34 171 ALA A C 1
ATOM 1301 O O . ALA A 1 171 ? -39.176 12.874 15.561 1.00 39.34 171 ALA A O 1
ATOM 1302 N N . SER A 1 172 ? -38.619 11.272 14.087 1.00 42.84 172 SER A N 1
ATOM 1303 C CA . SER A 1 172 ? -39.940 11.194 13.463 1.00 42.84 172 SER A CA 1
ATOM 1304 C C . SER A 1 172 ? -40.837 10.300 14.322 1.00 42.84 172 SER A C 1
ATOM 1306 O O . SER A 1 172 ? -40.433 9.220 14.750 1.00 42.84 172 SER A O 1
ATOM 1308 N N . ALA A 1 173 ? -42.030 10.809 14.620 1.00 39.09 173 ALA A N 1
ATOM 1309 C CA . ALA A 1 173 ? -42.988 10.262 15.571 1.00 39.09 173 ALA A CA 1
ATOM 1310 C C . ALA A 1 173 ? -43.500 8.843 15.221 1.00 39.09 173 ALA A C 1
ATOM 1312 O O . ALA A 1 173 ? -43.633 8.515 14.041 1.00 39.09 173 ALA A O 1
ATOM 1313 N N . PRO A 1 174 ? -43.872 8.023 16.225 1.00 39.81 174 PRO A N 1
A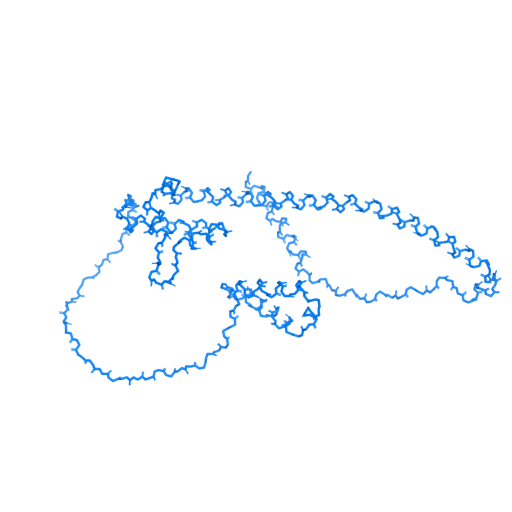TOM 1314 C CA . PRO A 1 174 ? -44.546 6.745 16.021 1.00 39.81 174 PRO A CA 1
ATOM 1315 C C . PRO A 1 174 ? -46.077 6.908 15.961 1.00 39.81 174 PRO A C 1
ATOM 1317 O O . PRO A 1 174 ? -46.685 7.561 16.809 1.00 39.81 174 PRO A O 1
ATOM 1320 N N . THR A 1 175 ? -46.721 6.269 14.984 1.00 38.16 175 THR A N 1
ATOM 1321 C CA . THR A 1 175 ? -48.181 6.054 14.945 1.00 38.16 175 THR A CA 1
ATOM 1322 C C . THR A 1 175 ? -48.590 4.843 15.807 1.00 38.16 175 THR A C 1
ATOM 1324 O O . THR A 1 175 ? -47.921 3.812 15.716 1.00 38.16 175 THR A O 1
ATOM 1327 N N . PRO A 1 176 ? -49.680 4.912 16.602 1.00 41.25 176 PRO A N 1
ATOM 1328 C CA . PRO A 1 176 ? -50.129 3.820 17.475 1.00 41.25 176 PRO A CA 1
ATOM 1329 C C . PRO A 1 176 ? -51.319 2.992 16.933 1.00 41.25 176 PRO A C 1
ATOM 1331 O O . PRO A 1 176 ? -52.193 3.520 16.248 1.00 41.25 176 PRO A O 1
ATOM 1334 N N . GLY A 1 177 ? -51.381 1.716 17.351 1.00 31.77 177 GLY A N 1
ATOM 1335 C CA . GLY A 1 177 ? -52.515 0.770 17.228 1.00 31.77 177 GLY A CA 1
ATOM 1336 C C . GLY A 1 177 ? -52.099 -0.574 16.601 1.00 31.77 177 GLY A C 1
ATOM 1337 O O . GLY A 1 177 ? -51.432 -0.559 15.578 1.00 31.77 177 GLY A O 1
ATOM 1338 N N . THR A 1 178 ? -52.403 -1.788 17.085 1.00 35.81 178 THR A N 1
ATOM 1339 C CA . THR A 1 178 ? -53.199 -2.342 18.209 1.00 35.81 178 THR A CA 1
ATOM 1340 C C . THR A 1 178 ? -52.754 -3.847 18.376 1.00 35.81 178 THR A C 1
ATOM 1342 O O . THR A 1 178 ? -51.813 -4.238 17.689 1.00 35.81 178 THR A O 1
ATOM 1345 N N . PRO A 1 179 ? -53.296 -4.710 19.276 1.00 43.28 179 PRO A N 1
ATOM 1346 C CA . PRO A 1 179 ? -52.563 -5.587 20.219 1.00 43.28 179 PRO A CA 1
ATOM 1347 C C . PRO A 1 179 ? -52.388 -7.081 19.793 1.00 43.28 179 PRO A C 1
ATOM 1349 O O . PRO A 1 179 ? -52.880 -7.472 18.735 1.00 43.28 179 PRO A O 1
ATOM 1352 N N . PRO A 1 180 ? -51.703 -7.938 20.598 1.00 47.88 180 PRO A N 1
ATOM 1353 C CA . PRO A 1 180 ? -51.232 -9.262 20.175 1.00 47.88 180 PRO A CA 1
ATOM 1354 C C . PRO A 1 180 ? -52.218 -10.407 20.469 1.00 47.88 180 PRO A C 1
ATOM 1356 O O . PRO A 1 180 ? -52.893 -10.411 21.497 1.00 47.88 180 PRO A O 1
ATOM 1359 N N . LEU A 1 181 ? -52.211 -11.442 19.621 1.00 34.50 181 LEU A N 1
ATOM 1360 C CA . LEU A 1 181 ? -52.752 -12.769 19.934 1.00 34.50 181 LEU A CA 1
ATOM 1361 C C . LEU A 1 181 ? -51.742 -13.855 19.522 1.00 34.50 181 LEU A C 1
ATOM 1363 O O . LEU A 1 181 ? -51.212 -13.861 18.415 1.00 34.50 181 LEU A O 1
ATOM 1367 N N . SER A 1 182 ? -51.464 -14.725 20.489 1.00 37.53 182 SER A N 1
ATOM 1368 C CA . SER A 1 182 ? -50.584 -15.905 20.472 1.00 37.53 182 SER A CA 1
ATOM 1369 C C . SER A 1 182 ? -51.226 -17.081 19.679 1.00 37.53 182 SER A C 1
ATOM 1371 O O . SER A 1 182 ? -52.295 -16.894 19.103 1.00 37.53 182 SER A O 1
ATOM 1373 N N . PRO A 1 183 ? -50.744 -18.337 19.773 1.00 44.12 183 PRO A N 1
ATOM 1374 C CA . PRO A 1 183 ? -49.614 -18.983 19.099 1.00 44.12 183 PRO A CA 1
ATOM 1375 C C . PRO A 1 183 ? -50.041 -20.029 18.021 1.00 44.12 183 PRO A C 1
ATOM 1377 O O . PRO A 1 183 ? -51.211 -20.356 17.872 1.00 44.12 183 PRO A O 1
ATOM 1380 N N . SER A 1 184 ? -49.044 -20.548 17.284 1.00 37.56 184 SER A N 1
ATOM 1381 C CA . SER A 1 184 ? -49.005 -21.673 16.303 1.00 37.56 184 SER A CA 1
ATOM 1382 C C . SER A 1 184 ? -50.105 -22.766 16.365 1.00 37.56 184 SER A C 1
ATOM 1384 O O . SER A 1 184 ? -50.515 -23.130 17.466 1.00 37.56 184 SER A O 1
ATOM 1386 N N . PRO A 1 185 ? -50.469 -23.435 15.234 1.00 41.00 185 PRO A N 1
ATOM 1387 C CA . PRO A 1 185 ? -49.590 -24.496 14.698 1.00 41.00 185 PRO A CA 1
ATOM 1388 C C . PRO A 1 185 ? -49.601 -24.768 13.168 1.00 41.00 185 PRO A C 1
ATOM 1390 O O . PRO A 1 185 ? -50.605 -24.646 12.479 1.00 41.00 185 PRO A O 1
ATOM 1393 N N . ARG A 1 186 ? -48.439 -25.250 12.695 1.00 37.28 186 ARG A N 1
ATOM 1394 C CA . ARG A 1 186 ? -48.188 -26.275 11.651 1.00 37.28 186 ARG A CA 1
ATOM 1395 C C . ARG A 1 186 ? -49.057 -26.267 10.374 1.00 37.28 186 ARG A C 1
ATOM 1397 O O . ARG A 1 186 ? -50.169 -26.782 10.365 1.00 37.28 186 ARG A O 1
ATOM 1404 N N . ALA A 1 187 ? -48.431 -25.935 9.243 1.00 30.03 187 ALA A N 1
ATOM 1405 C CA . ALA A 1 187 ? -48.809 -26.484 7.942 1.00 30.03 187 ALA A CA 1
ATOM 1406 C C . ALA A 1 187 ? -47.568 -26.734 7.068 1.00 30.03 187 ALA A C 1
ATOM 1408 O O . ALA A 1 187 ? -46.812 -25.824 6.756 1.00 30.03 187 ALA A O 1
ATOM 1409 N N . VAL A 1 188 ? -47.371 -28.025 6.791 1.00 31.06 188 VAL A N 1
ATOM 1410 C CA . VAL A 1 188 ? -46.951 -28.671 5.537 1.00 31.06 188 VAL A CA 1
ATOM 1411 C C . VAL A 1 188 ? -45.937 -27.935 4.656 1.00 31.06 188 VAL A C 1
ATOM 1413 O O . VAL A 1 188 ? -46.189 -26.866 4.110 1.00 31.06 188 VAL A O 1
ATOM 1416 N N . GLY A 1 189 ? -44.796 -28.601 4.469 1.00 41.03 189 GLY A N 1
ATOM 1417 C CA . GLY A 1 189 ? -43.721 -28.167 3.595 1.00 41.03 189 GLY A CA 1
ATOM 1418 C C . GLY A 1 189 ? -44.169 -27.931 2.158 1.00 41.03 189 GLY A C 1
ATOM 1419 O O . GLY A 1 189 ? -44.906 -28.719 1.568 1.00 41.03 189 GLY A O 1
ATOM 1420 N N . VAL A 1 190 ? -43.622 -26.866 1.588 1.00 30.81 190 VAL A N 1
ATOM 1421 C CA . VAL A 1 190 ? -43.508 -26.697 0.148 1.00 30.81 190 VAL A CA 1
ATOM 1422 C C . VAL A 1 190 ? -42.028 -26.485 -0.111 1.00 30.81 190 VAL A C 1
ATOM 1424 O O . VAL A 1 190 ? -41.438 -25.493 0.315 1.00 30.81 190 VAL A O 1
ATOM 1427 N N . ALA A 1 191 ? -41.415 -27.489 -0.730 1.00 38.75 191 ALA A N 1
ATOM 1428 C CA . ALA A 1 191 ? -40.084 -27.387 -1.286 1.00 38.75 191 ALA A CA 1
ATOM 1429 C C . ALA A 1 191 ? -40.087 -26.224 -2.284 1.00 38.75 191 ALA A C 1
ATOM 1431 O O . ALA A 1 191 ? -40.711 -26.314 -3.342 1.00 38.75 191 ALA A O 1
ATOM 1432 N N . VAL A 1 192 ? -39.418 -25.123 -1.941 1.00 34.88 192 VAL A N 1
ATOM 1433 C CA . VAL A 1 192 ? -39.104 -24.102 -2.935 1.00 34.88 192 VAL A CA 1
ATOM 1434 C C . VAL A 1 192 ? -37.953 -24.654 -3.754 1.00 34.88 192 VAL A C 1
ATOM 1436 O O . VAL A 1 192 ? -36.836 -24.842 -3.269 1.00 34.88 192 VAL A O 1
ATOM 1439 N N . ALA A 1 193 ? -38.309 -24.992 -4.988 1.00 30.48 193 ALA A N 1
ATOM 1440 C CA . ALA A 1 193 ? 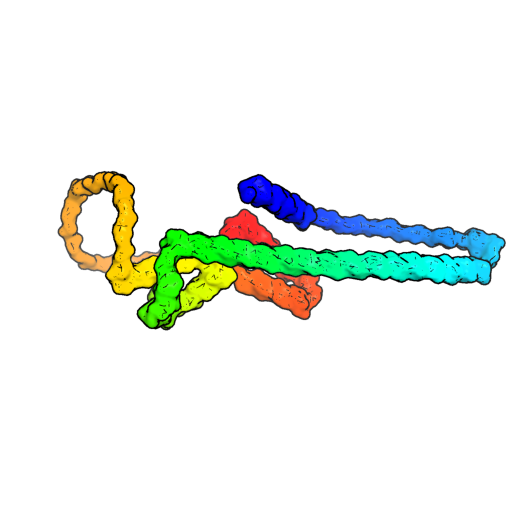-37.425 -25.395 -6.051 1.00 30.48 193 ALA A CA 1
ATOM 1441 C C . ALA A 1 193 ? -36.196 -24.483 -6.099 1.00 30.48 193 ALA A C 1
ATOM 1443 O O . ALA A 1 193 ? -36.300 -23.257 -6.141 1.00 30.48 193 ALA A O 1
ATOM 1444 N N . GLN A 1 194 ? -35.033 -25.127 -6.102 1.00 31.81 194 GLN A N 1
ATOM 1445 C CA . GLN A 1 194 ? -33.768 -24.517 -6.463 1.00 31.81 194 GLN A CA 1
ATOM 1446 C C . GLN A 1 194 ? -33.929 -23.964 -7.880 1.00 31.81 194 GLN A C 1
ATOM 1448 O O . GLN A 1 194 ? -34.036 -24.723 -8.844 1.00 31.81 194 GLN A O 1
ATOM 1453 N N . THR A 1 195 ? -33.989 -22.643 -8.006 1.00 32.06 195 THR A N 1
ATOM 1454 C CA . THR A 1 195 ? -33.722 -21.998 -9.285 1.00 32.06 195 THR A CA 1
ATOM 1455 C C . THR A 1 195 ? -32.284 -22.344 -9.685 1.00 32.06 195 THR A C 1
ATOM 1457 O O . THR A 1 195 ? -31.404 -22.367 -8.816 1.00 32.06 195 THR A O 1
ATOM 1460 N N . PRO A 1 196 ? -32.018 -22.665 -10.964 1.00 36.16 196 PRO A N 1
ATOM 1461 C CA . PRO A 1 196 ? -30.668 -22.928 -11.440 1.00 36.16 196 PRO A CA 1
ATOM 1462 C C . PRO A 1 196 ? -29.754 -21.766 -11.056 1.00 36.16 196 PRO A C 1
ATOM 1464 O O . PRO A 1 196 ? -29.955 -20.631 -11.482 1.00 36.16 196 PRO A O 1
ATOM 1467 N N . ARG A 1 197 ? -28.786 -22.056 -10.186 1.00 36.81 197 ARG A N 1
ATOM 1468 C CA . ARG A 1 197 ? -27.758 -21.117 -9.757 1.00 36.81 197 ARG A CA 1
ATOM 1469 C C . ARG A 1 197 ? -26.937 -20.766 -10.993 1.00 36.81 197 ARG A C 1
ATOM 1471 O O . ARG A 1 197 ? -26.150 -21.583 -11.463 1.00 36.81 197 ARG A O 1
ATOM 1478 N N . GLU A 1 198 ? -27.169 -19.574 -11.530 1.00 43.62 198 GLU A N 1
ATOM 1479 C CA . GLU A 1 198 ? -26.246 -18.914 -12.452 1.00 43.62 198 GLU A CA 1
ATOM 1480 C C . GLU A 1 198 ? -24.834 -19.034 -11.850 1.00 43.62 198 GLU A C 1
ATOM 1482 O O . GLU A 1 198 ? -24.699 -18.853 -10.632 1.00 43.62 198 GLU A O 1
ATOM 1487 N N . PRO A 1 1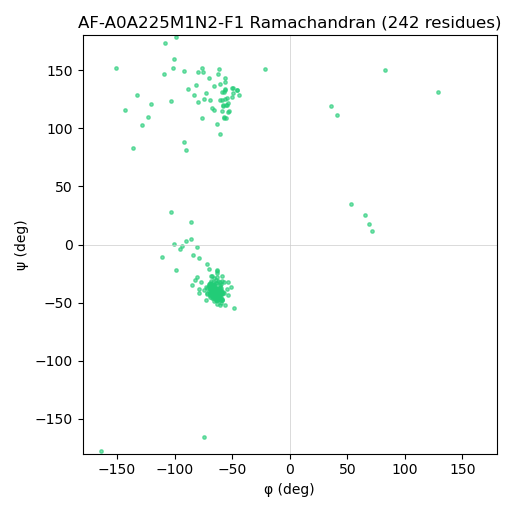99 ? -23.805 -19.430 -12.625 1.00 43.50 199 PRO A N 1
ATOM 1488 C CA . PRO A 1 199 ? -22.481 -19.675 -12.072 1.00 43.50 199 PRO A CA 1
ATOM 1489 C C . PRO A 1 199 ? -22.029 -18.422 -11.331 1.00 43.50 199 PRO A C 1
ATOM 1491 O O . PRO A 1 199 ? -21.969 -17.334 -11.903 1.00 43.50 199 PRO A O 1
ATOM 1494 N N . ASP A 1 200 ? -21.783 -18.586 -10.032 1.00 50.25 200 ASP A N 1
ATOM 1495 C CA . ASP A 1 200 ? -21.336 -17.529 -9.141 1.00 50.25 200 ASP A CA 1
ATOM 1496 C C . ASP A 1 200 ? -19.988 -17.021 -9.668 1.00 50.25 200 ASP A C 1
ATOM 1498 O O . ASP A 1 200 ? -18.937 -17.624 -9.467 1.00 50.25 200 ASP A O 1
ATOM 1502 N N . ASN A 1 201 ? -20.048 -15.949 -10.457 1.00 57.72 201 ASN A N 1
ATOM 1503 C CA . ASN A 1 201 ? -18.891 -15.362 -11.117 1.00 57.72 201 ASN A CA 1
ATOM 1504 C C . ASN A 1 201 ? -18.176 -14.366 -10.191 1.00 57.72 201 ASN A C 1
ATOM 1506 O O . ASN A 1 201 ? -17.459 -13.488 -10.671 1.00 57.72 201 ASN A O 1
ATOM 1510 N N . SER A 1 202 ? -18.405 -14.458 -8.872 1.00 60.66 202 SER A N 1
ATOM 1511 C CA . SER A 1 202 ? -17.576 -13.749 -7.906 1.00 60.66 202 SER A CA 1
ATOM 1512 C C . SER A 1 202 ? -16.196 -14.402 -7.868 1.00 60.66 202 SER A C 1
ATOM 1514 O O . SER A 1 202 ? -16.040 -15.606 -8.094 1.00 60.66 202 SER A O 1
ATOM 1516 N N . VAL A 1 203 ? -15.174 -13.572 -7.699 1.00 68.44 203 VAL A N 1
ATOM 1517 C CA . VAL A 1 203 ? -13.787 -14.015 -7.566 1.00 68.44 203 VAL A CA 1
ATOM 1518 C C . VAL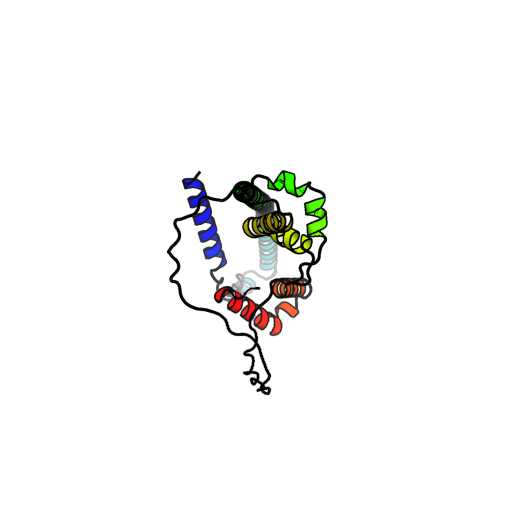 A 1 203 ? -13.315 -13.504 -6.214 1.00 68.44 203 VAL A C 1
ATOM 1520 O O . VAL A 1 203 ? -13.379 -12.300 -5.950 1.00 68.44 203 VAL A O 1
ATOM 1523 N N . SER A 1 204 ? -12.906 -14.421 -5.340 1.00 77.25 204 SER A N 1
ATOM 1524 C CA . SER A 1 204 ? -12.383 -14.079 -4.017 1.00 77.25 204 SER A CA 1
ATOM 1525 C C . SER A 1 204 ? -10.958 -13.536 -4.121 1.00 77.25 204 SER A C 1
ATOM 1527 O O . SER A 1 204 ? -10.174 -14.002 -4.951 1.00 77.25 204 SER A O 1
ATOM 1529 N N . ARG A 1 205 ? -10.562 -12.622 -3.225 1.00 73.94 205 ARG A N 1
ATOM 1530 C CA . ARG A 1 205 ? -9.160 -12.158 -3.114 1.00 73.94 205 ARG A CA 1
ATOM 1531 C C . ARG A 1 205 ? -8.155 -13.312 -3.001 1.00 73.94 205 ARG A C 1
ATOM 1533 O O . ARG A 1 205 ? -7.089 -13.258 -3.603 1.00 73.94 205 ARG A O 1
ATOM 1540 N N . SER A 1 206 ? -8.521 -14.385 -2.301 1.00 76.69 206 SER A N 1
ATOM 1541 C CA . SER A 1 206 ? -7.680 -15.582 -2.164 1.00 76.69 206 SER A CA 1
ATOM 1542 C C . SER A 1 206 ? -7.472 -16.348 -3.477 1.00 76.69 206 SER A C 1
ATOM 1544 O O . SER A 1 206 ? -6.410 -16.936 -3.677 1.00 76.69 206 SER A O 1
ATOM 1546 N N . GLU A 1 207 ? -8.454 -16.343 -4.382 1.00 76.44 207 GLU A N 1
ATOM 1547 C CA . GLU A 1 207 ? -8.332 -16.966 -5.708 1.00 76.44 207 GLU A CA 1
ATOM 1548 C C . GLU A 1 207 ? -7.424 -16.146 -6.625 1.00 76.44 207 GLU A C 1
ATOM 1550 O O . GLU A 1 207 ? -6.638 -16.719 -7.377 1.00 76.44 207 GLU A O 1
ATOM 1555 N N . ILE A 1 208 ? -7.486 -14.816 -6.520 1.00 79.44 208 ILE A N 1
ATOM 1556 C CA . ILE A 1 208 ? -6.612 -13.893 -7.255 1.00 79.44 208 ILE A CA 1
ATOM 1557 C C . ILE A 1 208 ? -5.151 -14.101 -6.828 1.00 79.44 208 ILE A C 1
ATOM 1559 O O . ILE A 1 208 ? -4.275 -14.290 -7.673 1.00 79.44 208 ILE A O 1
ATOM 1563 N N . ASP A 1 209 ? -4.890 -14.157 -5.520 1.00 80.81 209 ASP A N 1
ATOM 1564 C CA . ASP A 1 209 ? -3.556 -14.425 -4.968 1.00 80.81 209 ASP A CA 1
ATOM 1565 C C . ASP A 1 209 ? -3.008 -15.793 -5.403 1.00 80.81 209 ASP A C 1
ATOM 1567 O O . ASP A 1 209 ? -1.866 -15.915 -5.858 1.00 80.81 209 ASP A O 1
ATOM 1571 N N . ALA A 1 210 ? -3.834 -16.841 -5.321 1.00 82.00 210 ALA A N 1
ATOM 1572 C CA . ALA A 1 210 ? -3.451 -18.181 -5.757 1.00 82.00 210 ALA A CA 1
ATOM 1573 C C . ALA A 1 210 ? -3.148 -18.234 -7.265 1.00 82.00 210 ALA A C 1
ATOM 1575 O O . ALA A 1 210 ? -2.198 -18.908 -7.679 1.00 82.00 210 ALA A O 1
ATOM 1576 N N . HIS A 1 211 ? -3.914 -17.503 -8.078 1.00 86.38 211 HIS A N 1
ATOM 1577 C CA . HIS A 1 211 ? -3.708 -17.402 -9.517 1.00 86.38 211 HIS A CA 1
ATOM 1578 C C . HIS A 1 211 ? -2.354 -16.761 -9.861 1.00 86.38 211 HIS A C 1
ATOM 1580 O O . HIS A 1 211 ? -1.561 -17.362 -10.594 1.00 86.38 211 HIS A O 1
ATOM 1586 N N . TYR A 1 212 ? -2.033 -15.600 -9.278 1.00 84.75 212 TYR A N 1
ATOM 1587 C CA . TYR A 1 212 ? -0.758 -14.923 -9.544 1.00 84.75 212 TYR A CA 1
ATOM 1588 C C . TYR A 1 212 ? 0.446 -15.668 -8.962 1.00 84.75 212 TYR A C 1
ATOM 1590 O O . TYR A 1 212 ? 1.497 -15.724 -9.603 1.00 84.75 212 TYR A O 1
ATOM 1598 N N . LYS A 1 213 ? 0.291 -16.340 -7.816 1.00 87.00 213 LYS A N 1
ATOM 1599 C CA . LYS A 1 213 ? 1.328 -17.222 -7.261 1.00 87.00 213 LYS A CA 1
ATOM 1600 C C . LYS A 1 213 ? 1.598 -18.434 -8.157 1.00 87.00 213 LYS A C 1
ATOM 1602 O O . LYS A 1 213 ? 2.747 -18.819 -8.356 1.00 87.00 213 LYS A O 1
ATOM 1607 N N . ARG A 1 214 ? 0.561 -19.034 -8.750 1.00 83.44 214 ARG A N 1
ATOM 1608 C CA . ARG A 1 214 ? 0.725 -20.123 -9.729 1.00 83.44 214 ARG A CA 1
ATOM 1609 C C . ARG A 1 214 ? 1.385 -19.625 -11.015 1.00 83.44 214 ARG A C 1
ATOM 1611 O O . ARG A 1 214 ? 2.283 -20.281 -11.533 1.00 83.44 214 ARG A O 1
ATOM 1618 N N . SER A 1 215 ? 0.995 -18.441 -11.478 1.00 84.81 215 SER A N 1
ATOM 1619 C CA . SER A 1 215 ? 1.611 -17.748 -12.613 1.00 84.81 215 SER A CA 1
ATOM 1620 C C . SER A 1 215 ? 3.096 -17.452 -12.373 1.00 84.81 215 SER A C 1
ATOM 1622 O O . SER A 1 215 ? 3.905 -17.622 -13.283 1.00 84.81 215 SER A O 1
ATOM 1624 N N . SER A 1 216 ? 3.495 -17.076 -11.150 1.00 81.88 216 SER A N 1
ATOM 1625 C CA . SER A 1 216 ? 4.904 -16.828 -10.811 1.00 81.88 216 SER A CA 1
ATOM 1626 C C . SER A 1 216 ? 5.760 -18.096 -10.791 1.00 81.88 216 SER A C 1
ATOM 1628 O O . SER A 1 216 ? 6.933 -18.029 -11.150 1.00 81.88 216 SER A O 1
ATOM 1630 N N . LEU A 1 217 ? 5.183 -19.228 -10.378 1.00 80.81 217 LEU A N 1
ATOM 1631 C CA . LEU A 1 217 ? 5.872 -20.516 -10.242 1.00 80.81 217 LEU A CA 1
ATOM 1632 C C . LEU A 1 217 ? 5.985 -21.287 -11.564 1.00 80.81 217 LEU A C 1
ATOM 1634 O O . LEU A 1 217 ? 6.954 -22.019 -11.750 1.00 80.81 217 LEU A O 1
ATOM 1638 N N . ASP A 1 218 ? 5.026 -21.121 -12.478 1.00 81.81 218 ASP A N 1
ATOM 1639 C CA . ASP A 1 218 ? 4.974 -21.864 -13.737 1.00 81.81 218 ASP A CA 1
ATOM 1640 C C . ASP A 1 218 ? 4.815 -20.932 -14.961 1.00 81.81 218 ASP A C 1
ATOM 1642 O O . ASP A 1 218 ? 3.715 -20.460 -15.273 1.00 81.81 218 ASP A O 1
ATOM 1646 N N . PRO A 1 219 ? 5.899 -20.685 -15.720 1.00 79.81 219 PRO A N 1
ATOM 1647 C CA . PRO A 1 219 ? 5.851 -19.895 -16.948 1.00 79.81 219 PRO A CA 1
ATOM 1648 C C . PRO A 1 219 ? 4.987 -20.502 -18.063 1.00 79.81 219 PRO A C 1
ATOM 1650 O O . PRO A 1 219 ? 4.545 -19.765 -18.947 1.00 79.81 219 PRO A O 1
ATOM 1653 N N . SER A 1 220 ? 4.751 -21.818 -18.051 1.00 78.94 220 SER A N 1
ATOM 1654 C CA . SER A 1 220 ? 3.903 -22.494 -19.038 1.00 78.94 220 SER A CA 1
ATOM 1655 C C . SER A 1 220 ? 2.415 -22.263 -18.757 1.00 78.94 220 SER A C 1
ATOM 1657 O O . SER A 1 220 ? 1.636 -22.062 -19.691 1.00 78.94 220 SER A O 1
ATOM 1659 N N . TYR A 1 221 ? 2.041 -22.136 -17.479 1.00 81.06 221 TYR A N 1
ATOM 1660 C CA . TYR A 1 221 ? 0.690 -21.775 -17.054 1.00 81.06 221 TYR A CA 1
ATOM 1661 C C . TYR A 1 221 ? 0.264 -20.393 -17.572 1.00 81.06 221 TYR A C 1
ATOM 1663 O O . TYR A 1 221 ? -0.872 -20.245 -18.014 1.00 81.06 221 TYR A O 1
ATOM 1671 N N . ARG A 1 222 ? 1.171 -19.406 -17.655 1.00 80.25 222 ARG A N 1
ATOM 1672 C CA . ARG A 1 222 ? 0.877 -18.080 -18.253 1.00 80.25 222 ARG A CA 1
ATOM 1673 C C . ARG A 1 222 ? 0.421 -18.129 -19.709 1.00 80.25 222 ARG A C 1
ATOM 1675 O O . ARG A 1 222 ? -0.273 -17.227 -20.164 1.00 80.25 222 ARG A O 1
ATOM 1682 N N . LYS A 1 223 ? 0.837 -19.159 -20.449 1.00 80.25 223 LYS A N 1
ATOM 1683 C CA . LYS A 1 223 ? 0.470 -19.362 -21.859 1.00 80.25 223 LYS A CA 1
ATOM 1684 C C . LYS A 1 223 ? -0.754 -20.264 -22.020 1.00 80.25 223 LYS A C 1
ATOM 1686 O O . LYS A 1 223 ? -1.169 -20.526 -23.146 1.00 80.25 223 LYS A O 1
ATOM 1691 N N . SER A 1 224 ? -1.306 -20.768 -20.917 1.00 81.19 224 SER A N 1
ATOM 1692 C CA . SER A 1 224 ? -2.445 -21.676 -20.943 1.00 81.19 224 SER A CA 1
ATOM 1693 C C . SER A 1 224 ? -3.768 -20.921 -21.152 1.00 81.19 224 SER A C 1
ATOM 1695 O O . SER A 1 224 ? -3.927 -19.797 -20.665 1.00 81.19 224 SER A O 1
ATOM 1697 N N . PRO A 1 225 ? -4.756 -21.545 -21.817 1.00 79.88 225 PRO A N 1
ATOM 1698 C CA . PRO A 1 225 ? -6.104 -20.988 -21.929 1.00 79.88 225 PRO A CA 1
ATOM 1699 C C . PRO A 1 225 ? -6.798 -20.850 -20.562 1.00 79.88 225 PRO A C 1
ATOM 1701 O O . PRO A 1 225 ? -7.644 -19.976 -20.392 1.00 79.88 225 PRO A O 1
ATOM 1704 N N . GLU A 1 226 ? -6.402 -21.650 -19.562 1.00 78.94 226 GLU A N 1
ATOM 1705 C CA . GLU A 1 226 ? -6.882 -21.512 -18.180 1.00 78.94 226 GLU A CA 1
ATOM 1706 C C . GLU A 1 226 ? -6.495 -20.161 -17.569 1.00 78.94 226 GLU A C 1
ATOM 1708 O O . GLU A 1 226 ? -7.305 -19.542 -16.879 1.00 78.94 226 GLU A O 1
ATOM 1713 N N . HIS A 1 227 ? -5.282 -19.674 -17.845 1.00 82.69 227 HIS A N 1
ATOM 1714 C CA . HIS A 1 227 ? -4.833 -18.381 -17.339 1.00 82.69 227 HIS A CA 1
ATOM 1715 C C . HIS A 1 227 ? -5.619 -17.225 -17.966 1.00 82.69 227 HIS A C 1
ATOM 1717 O O . HIS A 1 227 ? -6.081 -16.341 -17.253 1.00 82.69 227 HIS A O 1
ATOM 1723 N N . GLN A 1 228 ? -5.855 -17.260 -19.281 1.00 81.69 228 GLN A N 1
ATOM 1724 C CA . GLN A 1 228 ? -6.700 -16.263 -19.953 1.00 81.69 228 GLN A CA 1
ATOM 1725 C C . GLN A 1 228 ? -8.148 -16.268 -19.446 1.00 81.69 228 GLN A C 1
ATOM 1727 O O . GLN A 1 228 ? -8.733 -15.202 -19.264 1.00 81.69 228 GLN A O 1
ATOM 1732 N N . ALA A 1 229 ? -8.724 -17.446 -19.190 1.00 79.50 229 ALA A N 1
ATOM 1733 C CA . ALA A 1 229 ? -10.075 -17.556 -18.646 1.00 79.50 229 ALA A CA 1
ATOM 1734 C C . ALA A 1 229 ? -10.178 -16.965 -17.229 1.00 79.50 229 ALA A C 1
ATOM 1736 O O . ALA A 1 229 ? -11.173 -16.314 -16.901 1.00 79.50 229 ALA A O 1
ATOM 1737 N N . MET A 1 230 ? -9.144 -17.154 -16.401 1.00 76.69 230 MET A N 1
ATOM 1738 C CA . MET A 1 230 ? -9.085 -16.575 -15.059 1.00 76.69 230 MET A CA 1
ATOM 1739 C C . MET A 1 230 ? -8.918 -15.052 -15.103 1.00 76.69 230 MET A C 1
ATOM 1741 O O . MET A 1 230 ? -9.667 -14.350 -14.431 1.00 76.69 230 MET A O 1
ATOM 1745 N N . GLU A 1 231 ? -8.022 -14.534 -15.944 1.00 81.69 231 GLU A N 1
ATOM 1746 C CA . GLU A 1 231 ? -7.821 -13.089 -16.136 1.00 81.69 231 GLU A CA 1
ATOM 1747 C C . GLU A 1 231 ? -9.104 -12.398 -16.629 1.00 81.69 231 GLU A C 1
ATOM 1749 O O . GLU A 1 231 ? -9.485 -11.345 -16.117 1.00 81.69 231 GLU A O 1
ATOM 1754 N N . ALA A 1 232 ? -9.843 -13.023 -17.553 1.00 80.62 232 ALA A N 1
ATOM 1755 C CA . ALA A 1 232 ? -11.141 -12.520 -18.005 1.00 80.62 232 ALA A CA 1
ATOM 1756 C C . ALA A 1 232 ? -12.189 -12.504 -16.875 1.00 80.62 232 ALA A C 1
ATOM 1758 O O . ALA A 1 232 ? -12.983 -11.564 -16.776 1.00 80.62 232 ALA A O 1
ATOM 1759 N N . ARG A 1 233 ? -12.175 -13.512 -15.989 1.00 74.94 233 ARG A N 1
ATOM 1760 C CA . ARG A 1 233 ? -13.032 -13.553 -14.791 1.00 74.94 233 ARG A CA 1
ATOM 1761 C C . ARG A 1 233 ? -12.674 -12.461 -13.791 1.00 74.94 233 ARG A C 1
ATOM 1763 O O . ARG A 1 233 ? -13.574 -11.793 -13.290 1.00 74.94 233 ARG A O 1
ATOM 1770 N N . ILE A 1 234 ? -11.385 -12.252 -13.534 1.00 75.50 234 ILE A N 1
ATOM 1771 C CA . ILE A 1 234 ? -10.886 -11.206 -12.635 1.00 75.50 234 ILE A CA 1
ATOM 1772 C C . ILE A 1 234 ? -11.268 -9.826 -13.186 1.00 75.50 234 ILE A C 1
ATOM 1774 O O . ILE A 1 234 ? -11.836 -9.016 -12.456 1.00 75.50 234 ILE A O 1
ATOM 1778 N N . ALA A 1 235 ? -11.070 -9.580 -14.484 1.00 76.75 235 ALA A N 1
ATOM 1779 C CA . ALA A 1 235 ? -11.452 -8.329 -15.138 1.00 76.75 235 ALA A CA 1
ATOM 1780 C C 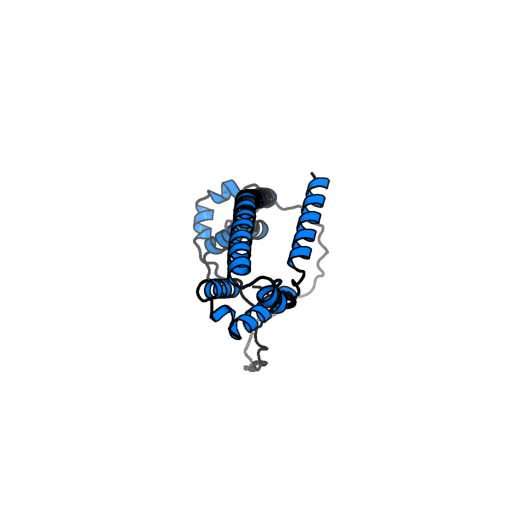. ALA A 1 235 ? -12.971 -8.070 -15.088 1.00 76.75 235 ALA A C 1
ATOM 1782 O O . ALA A 1 235 ? -13.405 -6.957 -14.781 1.00 76.75 235 ALA A O 1
ATOM 1783 N N . ALA A 1 236 ? -13.797 -9.096 -15.318 1.00 72.81 236 ALA A N 1
ATOM 1784 C CA . ALA A 1 236 ? -15.253 -8.986 -15.210 1.00 72.81 236 ALA A CA 1
ATOM 1785 C C . ALA A 1 236 ? -15.722 -8.742 -13.761 1.00 72.81 236 ALA A C 1
ATOM 1787 O O . ALA A 1 236 ? -16.661 -7.973 -13.528 1.00 72.81 236 ALA A O 1
ATOM 1788 N N . ALA A 1 237 ? -15.062 -9.356 -12.776 1.00 70.75 237 ALA A N 1
ATOM 1789 C CA . ALA A 1 237 ? -15.337 -9.143 -11.356 1.00 70.75 237 ALA A CA 1
ATOM 1790 C C . ALA A 1 237 ? -14.910 -7.739 -10.887 1.00 70.75 237 ALA A C 1
ATOM 1792 O O . ALA A 1 237 ? -15.643 -7.112 -10.119 1.00 70.75 237 ALA A O 1
ATOM 1793 N N . MET A 1 238 ? -13.790 -7.215 -11.406 1.00 64.69 238 MET A N 1
ATOM 1794 C CA . MET A 1 238 ? -13.321 -5.840 -11.183 1.00 64.69 238 MET A CA 1
ATOM 1795 C C . MET A 1 238 ? -14.309 -4.811 -11.748 1.00 64.69 238 MET A C 1
ATOM 1797 O O . MET A 1 238 ? -14.703 -3.886 -11.043 1.00 64.69 238 MET A O 1
ATOM 1801 N N . ALA A 1 239 ? -14.778 -5.006 -12.986 1.00 64.38 239 ALA A N 1
ATOM 1802 C CA . ALA A 1 239 ? -15.714 -4.092 -13.648 1.00 64.38 239 ALA A CA 1
ATOM 1803 C C . ALA A 1 239 ? -17.116 -4.068 -13.007 1.00 64.38 239 ALA A C 1
ATOM 1805 O O . ALA A 1 239 ? -17.824 -3.069 -13.099 1.00 64.38 239 ALA A O 1
ATOM 1806 N N . SER A 1 240 ? -17.526 -5.163 -12.357 1.00 59.50 240 SER A N 1
ATOM 1807 C CA . SER A 1 240 ? -18.850 -5.300 -11.733 1.00 59.50 240 SER A CA 1
ATOM 1808 C C . SER A 1 240 ? -18.860 -5.095 -10.213 1.00 59.50 240 SER A C 1
ATOM 1810 O O . SER A 1 240 ? -19.923 -5.200 -9.601 1.00 59.50 240 SER A O 1
ATOM 1812 N N . GLY A 1 241 ? -17.707 -4.803 -9.593 1.00 53.53 241 GLY A N 1
ATOM 1813 C CA . GLY A 1 241 ? -17.589 -4.614 -8.141 1.00 53.53 241 GLY A CA 1
ATOM 1814 C C . GLY A 1 241 ? -17.866 -5.882 -7.322 1.00 53.53 241 GLY A C 1
ATOM 1815 O O . GLY A 1 241 ? -18.278 -5.791 -6.169 1.00 53.53 241 GLY A O 1
ATOM 1816 N N . ARG A 1 242 ? -17.675 -7.072 -7.913 1.00 58.03 242 ARG A N 1
ATOM 1817 C CA . ARG A 1 242 ? -17.983 -8.391 -7.316 1.00 58.03 242 ARG A CA 1
ATOM 1818 C C . ARG A 1 242 ? -16.743 -9.139 -6.816 1.00 58.03 242 ARG A C 1
ATOM 1820 O O . ARG A 1 242 ? -16.735 -10.370 -6.788 1.00 58.03 242 ARG A O 1
ATOM 1827 N N . ILE A 1 243 ? -15.705 -8.408 -6.424 1.00 61.41 243 ILE A N 1
ATOM 1828 C CA . ILE A 1 243 ? -14.557 -8.976 -5.709 1.00 61.41 243 ILE A CA 1
ATOM 1829 C C . ILE A 1 243 ? -14.961 -9.128 -4.239 1.00 61.41 243 ILE A C 1
ATOM 1831 O O . ILE A 1 243 ? -15.366 -8.141 -3.621 1.00 61.41 243 ILE A O 1
ATOM 1835 N N . ARG A 1 244 ? -14.889 -10.348 -3.698 1.00 55.19 244 ARG A N 1
ATOM 1836 C CA . ARG A 1 244 ? -15.199 -10.645 -2.288 1.00 55.19 244 ARG A CA 1
ATOM 1837 C C . ARG A 1 244 ? -13.938 -10.860 -1.458 1.00 55.19 244 ARG A C 1
ATOM 1839 O O . ARG A 1 244 ? -12.947 -11.399 -2.003 1.00 55.19 244 ARG A O 1
#

pLDDT: mean 74.56, std 19.34, range [30.03, 95.94]

Secondary structure (DSSP, 8-state):
-HHHHHHHHHHHHHHHHHHHS--PPPP-PPPPPPSS-HHHHHHH-HHHHHHHHHHHHHHHHHHHHHHHHHHHHHHHHHHHHHHHHHHHHHHHHHHHHHHHHHHH-TTHHHHTT-HHHHHHHHSBPTTT-SBHHHHHHHHHHTT-HHHHHHHHHHHHHHTT-PPPPP--PPPPPPPP--------------------------B-HHHHHHHHHHHHH-TTGGGSHHHHHHHHHHHHHHHTT-B-

Organism: NCBI:txid683354

Solvent-accessible surface area (backbone atoms only — not comparable to full-atom values): 14749 Å² total; per-residue (Å²): 112,75,68,57,56,49,55,53,50,53,53,52,52,52,51,52,54,63,68,68,49,76,74,68,76,76,70,82,70,76,76,78,71,74,92,73,49,74,68,52,39,73,75,64,35,63,71,54,51,50,55,50,49,53,53,51,48,54,53,49,51,53,53,51,52,52,52,50,61,63,44,51,61,54,52,53,54,48,52,53,50,48,57,52,48,53,52,51,52,52,50,53,48,50,54,49,24,56,54,53,27,42,69,74,36,71,58,48,75,61,49,72,71,32,70,66,49,56,54,58,28,70,37,62,38,88,88,79,72,45,43,41,45,60,56,45,52,53,22,58,76,66,53,35,33,67,59,42,40,48,52,54,52,51,47,31,61,73,71,68,51,76,69,81,80,75,78,79,74,84,76,81,82,85,87,89,89,84,87,92,81,85,81,87,83,89,80,81,91,74,86,77,75,81,70,84,77,71,78,79,66,60,45,42,59,70,56,55,52,53,48,54,53,48,42,73,76,31,75,67,48,64,74,32,70,67,42,54,54,47,52,53,45,52,53,53,14,62,77,67,70,39,63,85